Protein AF-A0A183BG83-F1 (afdb_monomer_lite)

Secondary structure (DSSP, 8-state):
------PPPPHHHHHHHHHHHHHHHHHHHHHHHHHHHHHHHHHHHHHHHHHHHT-HHHHHHHHHHHHHHHHHHHHHHHHHHHHHHHHHHHHHHTT-S-HHHHHHHHHHHHHHHHHHH--HHHHHHHHHHHHHHT----GGGGGTSTTTTT-TTTHHHHHHHHHHHHHHHHHTSPPP-----------

Radius of gyration: 26.02 Å; chains: 1; bounding box: 49×43×98 Å

pLDDT: mean 74.73, std 15.95, range [39.12, 95.94]

Organism: NCBI:txid27848

Sequence (187 aa):
MFSIFGSKKTVEEQLRANKRAINRAVRELETEKRRLEQDKNKITLEIKKLAKQGEMDAVRILAKQIVRNNNYIRRFTLMKTNLEAVGLKLQTLKSTNAMGETMKDITRVMRRMNASMKLPQLQKIMMEFEKQSGILESKEEMMSDAIDDALGDDDIDESEQVVNKVTRQLYHSPPPPSGFGGRQLCC

Foldseek 3Di:
DDPPDPPDQDPVRLLVVLLVLLVVVLVVLVVVLVVLVVVLVVLLVVLLVCVVVVVVVSNLVSLLSNLVSVLSNVLSVVLSVLSVVLSVLSVCVVVDPPLLVNLVVNLVSLVLNCVVPVDPSSVVSSVSSCVVNVPPPDPPPPPPVVVVVPPPPVSPVSSVVSSVVSSVVNVPPPPDPPPPPDDDDDD

InterPro domains:
  IPR005024 Snf7 family [PF03357] (18-170)
  IPR005024 Snf7 family [PTHR10476] (4-168)

Structure (mmCIF, N/CA/C/O backbone):
data_AF-A0A183BG83-F1
#
_entry.id   AF-A0A183BG83-F1
#
loop_
_atom_site.group_PDB
_atom_site.id
_atom_site.type_symbol
_atom_site.label_atom_id
_atom_site.label_alt_id
_atom_site.label_comp_id
_atom_site.label_asym_id
_atom_site.label_entity_id
_atom_site.label_seq_id
_atom_site.pdbx_PDB_ins_code
_atom_site.Cartn_x
_atom_site.Cartn_y
_atom_site.Cartn_z
_atom_site.occupancy
_atom_site.B_iso_or_equiv
_atom_site.auth_seq_id
_atom_site.auth_comp_id
_atom_site.auth_asym_id
_atom_site.auth_atom_id
_atom_site.pdbx_PDB_model_num
ATOM 1 N N . MET A 1 1 ? 25.710 31.590 -27.037 1.00 39.12 1 MET A N 1
ATOM 2 C CA . MET A 1 1 ? 24.519 30.972 -27.656 1.00 39.12 1 MET A CA 1
ATOM 3 C C . MET A 1 1 ? 24.180 29.735 -26.839 1.00 39.12 1 MET A C 1
ATOM 5 O O . MET A 1 1 ? 25.017 28.851 -26.734 1.00 39.12 1 MET A O 1
ATOM 9 N N . PHE A 1 2 ? 23.044 29.744 -26.140 1.00 42.28 2 PHE A N 1
ATOM 10 C CA . PHE A 1 2 ? 22.601 28.649 -25.274 1.00 42.28 2 PHE A CA 1
ATOM 11 C C . PHE A 1 2 ? 22.293 27.403 -26.117 1.00 42.28 2 PHE A C 1
ATOM 13 O O . PHE A 1 2 ? 21.369 27.432 -26.927 1.00 42.28 2 PHE A O 1
ATOM 20 N N . SER A 1 3 ? 23.030 26.310 -25.913 1.00 43.28 3 SER A N 1
ATOM 21 C CA . SER A 1 3 ? 22.662 24.998 -26.458 1.00 43.28 3 SER A CA 1
ATOM 22 C C . SER A 1 3 ? 21.476 24.427 -25.682 1.00 43.28 3 SER A C 1
ATOM 24 O O . SER A 1 3 ? 21.629 23.713 -24.694 1.00 43.28 3 SER A O 1
ATOM 26 N N . ILE A 1 4 ? 20.277 24.759 -26.155 1.00 51.97 4 ILE A N 1
ATOM 27 C CA . ILE A 1 4 ? 19.019 24.077 -25.850 1.00 51.97 4 ILE A CA 1
ATOM 28 C C . ILE A 1 4 ? 19.000 22.790 -26.682 1.00 51.97 4 ILE A C 1
ATOM 30 O O . ILE A 1 4 ? 18.441 22.737 -27.772 1.00 51.97 4 ILE A O 1
ATOM 34 N N . PHE A 1 5 ? 19.651 21.742 -26.188 1.00 52.69 5 PHE A N 1
ATOM 35 C CA . PHE A 1 5 ? 19.421 20.384 -26.674 1.00 52.69 5 PHE A CA 1
ATOM 36 C C . PHE A 1 5 ? 19.152 19.515 -25.452 1.00 52.69 5 PHE A C 1
ATOM 38 O O . PHE A 1 5 ? 20.053 18.932 -24.856 1.00 52.69 5 PHE A O 1
ATOM 45 N N . GLY A 1 6 ? 17.888 19.509 -25.021 1.00 54.81 6 GLY A N 1
ATOM 46 C CA . GLY A 1 6 ? 17.395 18.548 -24.0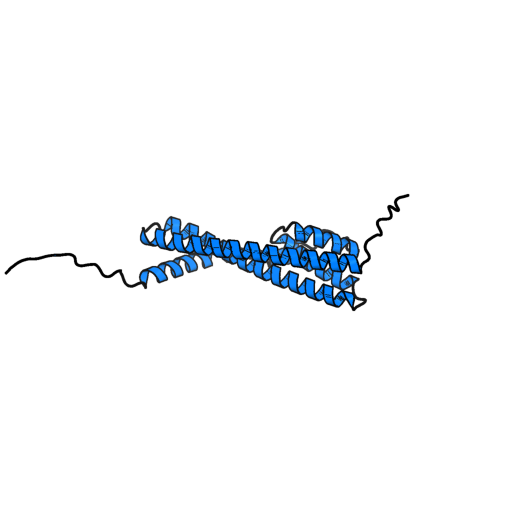45 1.00 54.81 6 GLY A CA 1
ATOM 47 C C . GLY A 1 6 ? 17.482 17.161 -24.665 1.00 54.81 6 GLY A C 1
ATOM 48 O O . GLY A 1 6 ? 16.590 16.749 -25.405 1.00 54.81 6 GLY A O 1
ATOM 49 N N . SER A 1 7 ? 18.589 16.468 -24.418 1.00 57.84 7 SER A N 1
ATOM 50 C CA . SER A 1 7 ? 18.782 15.085 -24.827 1.00 57.84 7 SER A CA 1
ATOM 51 C C . SER A 1 7 ? 17.628 14.239 -24.284 1.00 57.84 7 SER A C 1
ATOM 53 O O . SER A 1 7 ? 17.261 14.322 -23.109 1.00 57.84 7 SER A O 1
ATOM 55 N N . LYS A 1 8 ? 17.015 13.428 -25.158 1.00 63.41 8 LYS A N 1
ATOM 56 C CA . LYS A 1 8 ? 16.083 12.380 -24.727 1.00 63.41 8 LYS A CA 1
ATOM 57 C C . LYS A 1 8 ? 16.821 11.542 -23.682 1.00 63.41 8 LYS A C 1
ATOM 59 O O . LYS A 1 8 ? 17.917 11.066 -23.970 1.00 63.41 8 LYS A O 1
ATOM 64 N N . LYS A 1 9 ? 16.243 11.412 -22.482 1.00 66.94 9 LYS A N 1
ATOM 65 C CA . LYS A 1 9 ? 16.828 10.610 -21.399 1.00 66.94 9 LYS A CA 1
ATOM 66 C C . LYS A 1 9 ? 17.216 9.245 -21.945 1.00 66.94 9 LYS A C 1
ATOM 68 O O . LYS A 1 9 ? 16.418 8.621 -22.648 1.00 66.94 9 LYS A O 1
ATOM 73 N N . THR A 1 10 ? 18.419 8.793 -21.616 1.00 80.12 10 THR A N 1
ATOM 74 C CA . THR A 1 10 ? 18.824 7.431 -21.962 1.00 80.12 10 THR A CA 1
ATOM 75 C C . THR A 1 10 ? 17.938 6.441 -21.212 1.00 80.12 10 THR A C 1
ATOM 77 O O . THR A 1 10 ? 17.397 6.753 -20.146 1.00 80.12 10 THR A O 1
ATOM 80 N N . VAL A 1 11 ? 17.806 5.226 -21.740 1.00 74.44 11 VAL A N 1
ATOM 81 C CA . VAL A 1 11 ? 17.024 4.170 -21.088 1.00 74.44 11 VAL A CA 1
ATOM 82 C C . VAL A 1 11 ? 17.490 3.976 -19.638 1.00 74.44 11 VAL A C 1
ATOM 84 O O . VAL A 1 11 ? 16.673 3.918 -18.723 1.00 74.44 11 VAL A O 1
ATOM 87 N N . GLU A 1 12 ? 18.803 3.998 -19.385 1.00 78.62 12 GLU A N 1
ATOM 88 C CA . GLU A 1 12 ? 19.354 3.879 -18.032 1.00 78.62 12 GLU A CA 1
ATOM 89 C C . GLU A 1 12 ? 18.945 5.044 -17.109 1.00 78.62 12 GLU A C 1
ATOM 91 O O . GLU A 1 12 ? 18.609 4.833 -15.938 1.00 78.62 12 GLU A O 1
ATOM 96 N N . GLU A 1 13 ? 18.931 6.281 -17.608 1.00 83.62 13 GLU A N 1
ATOM 97 C CA . GLU A 1 13 ? 18.453 7.433 -16.838 1.00 83.62 13 GLU A CA 1
ATOM 98 C C . GLU A 1 13 ? 16.967 7.325 -16.500 1.00 83.62 13 GLU A C 1
ATOM 100 O O . GLU A 1 13 ? 16.559 7.689 -15.388 1.00 83.62 13 GLU A O 1
ATOM 105 N N . GLN A 1 14 ? 16.161 6.799 -17.424 1.00 81.00 14 GLN A N 1
ATOM 106 C CA . GLN A 1 14 ? 14.744 6.567 -17.183 1.00 81.00 14 GLN A CA 1
ATOM 107 C C . GLN A 1 14 ? 14.517 5.444 -16.162 1.00 81.00 14 GLN A C 1
ATOM 109 O O . GLN A 1 14 ? 13.730 5.634 -15.235 1.00 81.00 14 GLN A O 1
ATOM 114 N N . LEU A 1 15 ? 15.266 4.335 -16.229 1.00 81.50 15 LEU A N 1
ATOM 115 C CA . LEU A 1 15 ? 15.231 3.276 -15.208 1.00 81.50 15 LEU A CA 1
ATOM 116 C C . LEU A 1 15 ? 15.536 3.823 -13.812 1.00 81.50 15 LEU A C 1
ATOM 118 O O . LEU A 1 15 ? 14.827 3.535 -12.845 1.00 81.50 15 LEU A O 1
ATOM 122 N N . ARG A 1 16 ? 16.583 4.651 -13.697 1.00 85.38 16 ARG A N 1
ATOM 123 C CA . ARG A 1 16 ? 16.949 5.300 -12.430 1.00 85.38 16 ARG A CA 1
ATOM 124 C C . ARG A 1 16 ? 15.847 6.242 -11.948 1.00 85.38 16 ARG A C 1
ATOM 126 O O . ARG A 1 16 ? 15.587 6.309 -10.746 1.00 85.38 16 ARG A O 1
ATOM 133 N N . ALA A 1 17 ? 15.201 6.975 -12.855 1.00 86.44 17 ALA A N 1
ATOM 134 C CA . ALA A 1 17 ? 14.073 7.837 -12.518 1.00 86.44 17 ALA A CA 1
ATOM 135 C C . ALA A 1 17 ? 12.861 7.032 -12.021 1.00 86.44 17 ALA A C 1
ATOM 137 O O . ALA A 1 17 ? 12.307 7.379 -10.977 1.00 86.44 17 ALA A O 1
ATOM 138 N N . ASN A 1 18 ? 12.522 5.929 -12.690 1.00 85.88 18 ASN A N 1
ATOM 139 C CA . ASN A 1 18 ? 11.421 5.047 -12.309 1.00 85.88 18 ASN A CA 1
ATOM 140 C C . ASN A 1 18 ? 11.685 4.373 -10.959 1.00 85.88 18 ASN A C 1
ATOM 142 O O . ASN A 1 18 ? 10.820 4.405 -10.088 1.00 85.88 18 ASN A O 1
ATOM 146 N N . LYS A 1 19 ? 12.908 3.883 -10.711 1.00 88.25 19 LYS A N 1
ATOM 147 C CA . LYS A 1 19 ? 13.305 3.347 -9.396 1.00 88.25 19 LYS A CA 1
ATOM 148 C C . LYS A 1 19 ? 13.140 4.384 -8.281 1.00 88.25 19 LYS A C 1
ATOM 150 O O . LYS A 1 19 ? 12.616 4.073 -7.215 1.00 88.25 19 LYS A O 1
ATOM 155 N N . ARG A 1 20 ? 13.541 5.640 -8.517 1.00 90.50 20 ARG A N 1
ATOM 156 C CA . ARG A 1 20 ? 13.326 6.727 -7.543 1.00 90.50 20 ARG A CA 1
ATOM 157 C C . ARG A 1 20 ? 11.843 7.002 -7.305 1.00 90.50 20 ARG A C 1
ATOM 159 O O . ARG A 1 20 ? 11.463 7.252 -6.166 1.00 90.50 20 ARG A O 1
ATOM 166 N N . ALA A 1 21 ? 11.024 6.978 -8.351 1.00 88.62 21 ALA A N 1
ATOM 167 C CA . ALA A 1 21 ? 9.588 7.191 -8.235 1.00 88.62 21 ALA A CA 1
ATOM 168 C C . ALA A 1 21 ? 8.901 6.052 -7.459 1.00 88.62 21 ALA A C 1
ATOM 170 O O . ALA A 1 21 ? 8.102 6.334 -6.572 1.00 88.62 21 ALA A O 1
ATOM 171 N N . ILE A 1 22 ? 9.289 4.797 -7.703 1.00 89.19 22 ILE A N 1
ATOM 172 C CA . ILE A 1 22 ? 8.831 3.627 -6.936 1.00 89.19 22 ILE A CA 1
ATOM 173 C C . ILE A 1 22 ? 9.201 3.770 -5.459 1.00 89.19 22 ILE A C 1
ATOM 175 O O . ILE A 1 22 ? 8.339 3.632 -4.600 1.00 89.19 22 ILE A O 1
ATOM 179 N N . ASN A 1 23 ? 10.450 4.130 -5.151 1.00 91.75 23 ASN A N 1
ATOM 180 C CA . ASN A 1 23 ? 10.882 4.322 -3.764 1.00 91.75 23 ASN A CA 1
ATOM 181 C C . ASN A 1 23 ? 10.106 5.439 -3.048 1.00 91.75 23 ASN A C 1
ATOM 183 O O . ASN A 1 23 ? 9.901 5.363 -1.840 1.00 91.75 23 ASN A O 1
ATOM 187 N N . ARG A 1 24 ? 9.689 6.490 -3.768 1.00 91.06 24 ARG A N 1
ATOM 188 C CA . ARG A 1 24 ? 8.805 7.526 -3.210 1.00 91.06 24 ARG A CA 1
ATOM 189 C C . ARG A 1 24 ? 7.417 6.963 -2.936 1.00 91.06 24 ARG A C 1
ATOM 191 O O . ARG A 1 24 ? 6.957 7.092 -1.811 1.00 91.06 24 ARG A O 1
ATOM 198 N N . ALA A 1 25 ? 6.819 6.272 -3.908 1.00 88.88 25 ALA A N 1
ATOM 199 C CA . ALA A 1 25 ? 5.518 5.634 -3.736 1.00 88.88 25 ALA A CA 1
ATOM 200 C C . ALA A 1 25 ? 5.516 4.675 -2.532 1.00 88.88 25 ALA A C 1
ATOM 202 O O . ALA A 1 25 ? 4.626 4.761 -1.699 1.00 88.88 25 ALA A O 1
ATOM 203 N N . VAL A 1 26 ? 6.555 3.846 -2.361 1.00 91.75 26 VAL A N 1
ATOM 204 C CA . VAL A 1 26 ? 6.706 2.964 -1.186 1.00 91.75 26 VAL A CA 1
ATOM 205 C C . VAL A 1 26 ? 6.664 3.745 0.132 1.00 91.75 26 VAL A C 1
ATOM 207 O O . VAL A 1 26 ? 5.930 3.367 1.041 1.00 91.75 26 VAL A O 1
ATOM 210 N N . ARG A 1 27 ? 7.396 4.860 0.238 1.00 92.44 27 ARG A N 1
ATOM 211 C CA . ARG A 1 27 ? 7.401 5.696 1.456 1.00 92.44 27 ARG A CA 1
ATOM 212 C C . ARG A 1 27 ? 6.047 6.345 1.727 1.00 92.44 27 ARG A C 1
ATOM 214 O O . ARG A 1 27 ? 5.657 6.512 2.882 1.00 92.44 27 ARG A O 1
ATOM 221 N N . GLU A 1 28 ? 5.337 6.727 0.675 1.00 90.25 28 GLU A N 1
ATOM 222 C CA . GLU A 1 28 ? 3.993 7.287 0.794 1.00 90.25 28 GLU A CA 1
ATOM 223 C C . GLU A 1 28 ? 2.985 6.232 1.267 1.00 90.25 28 GLU A C 1
ATOM 225 O O . GLU A 1 28 ? 2.223 6.506 2.193 1.00 90.25 28 GLU A O 1
ATOM 230 N N . LEU A 1 29 ? 3.057 4.999 0.742 1.00 90.31 29 LEU A N 1
ATOM 231 C CA . LEU A 1 29 ? 2.264 3.867 1.243 1.00 90.31 29 LEU A CA 1
ATOM 232 C C . LEU A 1 29 ? 2.534 3.604 2.730 1.00 90.31 29 LEU A C 1
ATOM 234 O O . LEU A 1 29 ? 1.600 3.376 3.494 1.00 90.31 29 LEU A O 1
ATOM 238 N N . GLU A 1 30 ? 3.799 3.641 3.158 1.00 93.31 30 GLU A N 1
ATOM 239 C CA . GLU A 1 30 ? 4.159 3.455 4.570 1.00 93.31 30 GLU A CA 1
ATOM 240 C C . GLU A 1 30 ? 3.623 4.574 5.464 1.00 93.31 30 GLU A C 1
ATOM 242 O O . GLU A 1 30 ? 3.155 4.316 6.575 1.00 93.31 30 GLU A O 1
ATOM 247 N N . THR A 1 31 ? 3.666 5.813 4.975 1.00 94.12 31 THR A N 1
ATOM 248 C CA . THR A 1 31 ? 3.131 6.969 5.698 1.00 94.12 31 THR A CA 1
ATOM 249 C C . THR A 1 31 ? 1.620 6.836 5.887 1.00 94.12 31 THR A C 1
ATOM 251 O O . THR A 1 31 ? 1.128 6.990 7.007 1.00 94.12 31 THR A O 1
ATOM 254 N N . GLU A 1 32 ? 0.889 6.479 4.829 1.00 91.25 32 GLU A N 1
ATOM 255 C CA . GLU A 1 32 ? -0.566 6.319 4.889 1.00 91.25 32 GLU A CA 1
ATOM 256 C C . GLU A 1 32 ? -0.976 5.100 5.727 1.00 91.25 32 GLU A C 1
ATOM 258 O O . GLU A 1 32 ? -1.878 5.188 6.561 1.00 91.25 32 GLU A O 1
ATOM 263 N N . LYS A 1 33 ? -0.242 3.985 5.617 1.00 93.50 33 LYS A N 1
ATOM 264 C CA . LYS A 1 33 ? -0.409 2.829 6.507 1.00 93.50 33 LYS A CA 1
ATOM 265 C C . LYS A 1 33 ? -0.274 3.238 7.976 1.00 93.50 33 LYS A C 1
ATOM 267 O O . LYS A 1 33 ? -1.119 2.877 8.792 1.00 93.50 33 LYS A O 1
ATOM 272 N N . ARG A 1 34 ? 0.767 4.003 8.324 1.00 95.94 34 ARG A N 1
ATOM 273 C CA . ARG A 1 34 ? 0.993 4.454 9.706 1.00 95.94 34 ARG A CA 1
ATOM 274 C C . ARG A 1 34 ? -0.150 5.340 10.204 1.00 95.94 34 ARG A C 1
ATOM 276 O O . ARG A 1 34 ? -0.540 5.232 11.366 1.00 95.94 34 ARG A O 1
ATOM 283 N N . ARG A 1 35 ? -0.703 6.194 9.340 1.00 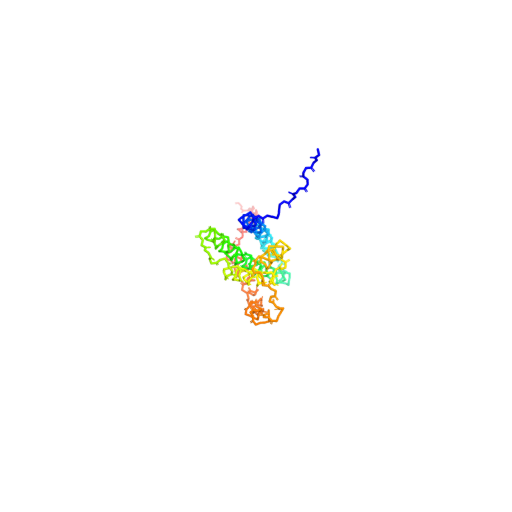94.88 35 ARG A N 1
ATOM 284 C CA . ARG A 1 35 ? -1.883 7.008 9.660 1.00 94.88 35 ARG A CA 1
ATOM 285 C C . ARG A 1 35 ? -3.097 6.129 9.974 1.00 94.88 35 ARG A C 1
ATOM 287 O O . ARG A 1 35 ? -3.720 6.314 11.017 1.00 94.88 35 ARG A O 1
ATOM 294 N N . LEU A 1 36 ? -3.375 5.123 9.144 1.00 93.12 36 LEU A N 1
ATOM 295 C CA . LEU A 1 36 ? -4.466 4.169 9.379 1.00 93.12 36 LEU A CA 1
ATOM 296 C C . LEU A 1 36 ? -4.284 3.365 10.671 1.00 93.12 36 LEU A C 1
ATOM 298 O O . LEU A 1 36 ? -5.255 3.121 11.388 1.00 93.12 36 LEU A O 1
ATOM 302 N N . GLU A 1 37 ? -3.051 2.975 11.004 1.00 93.25 37 GLU A N 1
ATOM 303 C CA . GLU A 1 37 ? -2.735 2.306 12.272 1.00 93.25 37 GLU A CA 1
ATOM 304 C C . GLU A 1 37 ? -3.012 3.210 13.480 1.00 93.25 37 GLU A C 1
ATOM 306 O O . GLU A 1 37 ? -3.595 2.762 14.470 1.00 93.25 37 GLU A O 1
ATOM 311 N N . GLN A 1 38 ? -2.644 4.492 13.400 1.00 95.56 38 GLN A N 1
ATOM 312 C CA . GLN A 1 38 ? -2.949 5.471 14.444 1.00 95.56 38 GLN A CA 1
ATOM 313 C C . GLN A 1 38 ? -4.455 5.682 14.601 1.00 95.56 38 GLN A C 1
ATOM 315 O O . GLN A 1 38 ? -4.954 5.682 15.727 1.00 95.56 38 GLN A O 1
ATOM 320 N N . ASP A 1 39 ? -5.185 5.826 13.497 1.00 92.75 39 ASP A N 1
ATOM 321 C CA . ASP A 1 39 ? -6.633 6.017 13.533 1.00 92.75 39 ASP A CA 1
ATOM 322 C C . ASP A 1 39 ? -7.345 4.771 14.069 1.00 92.75 39 ASP A C 1
ATOM 324 O O . ASP A 1 39 ? -8.215 4.886 14.931 1.00 92.75 39 ASP A O 1
ATOM 328 N N . LYS A 1 40 ? -6.895 3.567 13.693 1.00 91.31 40 LYS A N 1
ATOM 329 C CA . LYS A 1 40 ? -7.369 2.309 14.293 1.00 91.31 40 LYS A CA 1
ATOM 330 C C . LYS A 1 40 ? -7.183 2.288 15.814 1.00 91.31 40 LYS A C 1
ATOM 332 O O . LYS A 1 40 ? -8.085 1.866 16.541 1.00 91.31 40 LYS A O 1
ATOM 337 N N . ASN A 1 41 ? -6.034 2.747 16.312 1.00 91.25 41 ASN A N 1
ATOM 338 C CA . ASN A 1 41 ? -5.765 2.798 17.751 1.00 91.25 41 ASN A CA 1
ATOM 339 C C . ASN A 1 41 ? -6.688 3.795 18.469 1.00 91.25 41 ASN A C 1
ATOM 341 O O . ASN A 1 41 ? -7.216 3.464 19.530 1.00 91.25 41 ASN A O 1
ATOM 345 N N . LYS A 1 42 ? -6.941 4.973 17.882 1.00 94.50 42 LYS A N 1
ATOM 346 C CA . LYS A 1 42 ? -7.900 5.955 18.425 1.00 94.50 42 LYS A CA 1
ATOM 347 C C . LYS A 1 42 ? -9.314 5.376 18.494 1.00 94.50 42 LYS A C 1
ATOM 349 O O . LYS A 1 42 ? -9.922 5.407 19.560 1.00 94.50 42 LYS A O 1
ATOM 354 N N . ILE A 1 43 ? -9.782 4.760 17.406 1.00 92.25 43 ILE A N 1
ATOM 355 C CA . ILE A 1 43 ? -11.104 4.117 17.340 1.00 92.25 43 ILE A CA 1
ATOM 356 C C . ILE A 1 43 ? -11.214 3.004 18.389 1.00 92.25 43 ILE A C 1
ATOM 358 O O . ILE A 1 43 ? -12.231 2.871 19.059 1.00 92.25 43 ILE A O 1
ATOM 362 N N . THR A 1 44 ? -10.148 2.230 18.605 1.00 90.06 44 THR A N 1
ATOM 363 C CA . THR A 1 44 ? -10.132 1.176 19.633 1.00 90.06 44 THR A CA 1
ATOM 364 C C . THR A 1 44 ? -10.333 1.747 21.043 1.00 90.06 44 THR A C 1
ATOM 366 O O . THR A 1 44 ? -11.037 1.146 21.856 1.00 90.06 44 THR A O 1
ATOM 369 N N . LEU A 1 45 ? -9.727 2.898 21.355 1.00 92.25 45 LEU A N 1
ATOM 370 C CA . LEU A 1 45 ? -9.926 3.580 22.640 1.00 92.25 45 LEU A CA 1
ATOM 371 C C . LEU A 1 45 ? -11.361 4.099 22.781 1.00 92.25 45 LEU A C 1
ATOM 373 O O . LEU A 1 45 ? -11.961 3.969 23.848 1.00 92.25 45 LEU A O 1
ATOM 377 N N . GLU A 1 46 ? -11.919 4.637 21.700 1.00 91.94 46 GLU A N 1
ATOM 378 C CA . GLU A 1 46 ? -13.288 5.142 21.657 1.00 91.94 46 GLU A CA 1
ATOM 379 C C . GLU A 1 46 ? -14.323 4.024 21.841 1.00 91.94 46 GLU A C 1
ATOM 381 O O . GLU A 1 46 ? -15.191 4.137 22.705 1.00 91.94 46 GLU A O 1
ATOM 386 N N . ILE A 1 47 ? -14.159 2.884 21.156 1.00 90.25 47 ILE A N 1
ATOM 387 C CA . ILE A 1 47 ? -14.998 1.691 21.351 1.00 90.25 47 ILE A CA 1
ATOM 388 C C . ILE A 1 47 ? -14.979 1.250 22.816 1.00 90.25 47 ILE A C 1
ATOM 390 O O . ILE A 1 47 ? -16.027 0.947 23.381 1.00 90.25 47 ILE A O 1
ATOM 394 N N . LYS A 1 48 ? -13.806 1.234 23.463 1.00 89.62 48 LYS A N 1
ATOM 395 C CA . LYS A 1 48 ? -13.699 0.860 24.883 1.00 89.62 48 LYS A CA 1
ATOM 396 C C . LYS A 1 48 ? -14.468 1.810 25.801 1.00 89.62 48 LYS A C 1
ATOM 398 O O . LYS A 1 48 ? -14.972 1.366 26.830 1.00 89.62 48 LYS A O 1
ATOM 403 N N . LYS A 1 49 ? -14.535 3.100 25.465 1.00 91.75 49 LYS A N 1
ATOM 404 C CA . LYS A 1 49 ? -15.303 4.096 26.222 1.00 91.75 49 LYS A CA 1
ATOM 405 C C . LYS A 1 49 ? -16.808 3.888 26.026 1.00 91.75 49 LYS A C 1
ATOM 407 O O . LYS A 1 49 ? -17.521 3.774 27.018 1.00 91.75 49 LYS A O 1
ATOM 412 N N . LEU A 1 50 ? -17.255 3.766 24.778 1.00 89.44 50 LEU A N 1
ATOM 413 C CA . LEU A 1 50 ? -18.670 3.606 24.419 1.00 89.44 50 LEU A CA 1
ATOM 414 C C . LEU A 1 50 ? -19.254 2.282 24.923 1.00 89.44 50 LEU A C 1
ATOM 416 O O . LEU A 1 50 ? -20.361 2.247 25.452 1.00 89.44 50 LEU A O 1
ATOM 420 N N . ALA A 1 51 ? -18.476 1.200 24.865 1.00 88.62 51 ALA A N 1
ATOM 421 C CA . ALA A 1 51 ? -18.887 -0.096 25.397 1.00 88.62 51 ALA A CA 1
ATOM 422 C C . ALA A 1 51 ? -19.129 -0.056 26.918 1.00 88.62 51 ALA A C 1
ATOM 424 O O . ALA A 1 51 ? -20.064 -0.684 27.404 1.00 88.62 51 ALA A O 1
ATOM 425 N N . LYS A 1 52 ? -18.345 0.727 27.677 1.00 88.69 52 LYS A N 1
ATOM 426 C CA . LYS A 1 52 ? -18.588 0.944 29.118 1.00 88.69 52 LYS A CA 1
ATOM 427 C C . LYS A 1 52 ? -19.846 1.767 29.393 1.00 88.69 52 LYS A C 1
ATOM 429 O O . LYS A 1 52 ? -20.427 1.635 30.463 1.00 88.69 52 LYS A O 1
ATOM 434 N N . GLN A 1 53 ? -20.236 2.623 28.452 1.00 90.31 53 GLN A N 1
ATOM 435 C CA . GLN A 1 53 ? -21.453 3.433 28.523 1.00 90.31 53 GLN A CA 1
ATOM 436 C C . GLN A 1 53 ? -22.698 2.653 28.068 1.00 90.31 53 GLN A C 1
ATOM 438 O O . GLN A 1 53 ? -23.808 3.149 28.218 1.00 90.31 53 GLN A O 1
ATOM 443 N N . GLY A 1 54 ? -22.530 1.433 27.541 1.00 87.81 54 GLY A N 1
ATOM 444 C CA . GLY A 1 54 ? -23.626 0.612 27.024 1.00 87.81 54 GLY A CA 1
ATOM 445 C C . GLY A 1 54 ? -24.102 1.011 25.623 1.00 87.81 54 GLY A C 1
ATOM 446 O O . GLY A 1 54 ? -25.096 0.470 25.144 1.00 87.81 54 GLY A O 1
ATOM 447 N N . GLU A 1 55 ? -23.394 1.913 24.935 1.00 90.88 55 GLU A N 1
ATOM 448 C CA . GLU A 1 55 ? -23.748 2.394 23.592 1.00 90.88 55 GLU A CA 1
ATOM 449 C C . GLU A 1 55 ? -23.323 1.392 22.502 1.00 90.88 55 GLU A C 1
ATOM 451 O O . GLU A 1 55 ? -22.408 1.623 21.705 1.00 90.88 55 GLU A O 1
ATOM 456 N N . MET A 1 56 ? -23.985 0.233 22.469 1.00 86.19 56 MET A N 1
ATOM 457 C CA . MET A 1 56 ? -23.606 -0.882 21.592 1.00 86.19 56 MET A CA 1
ATOM 458 C C . MET A 1 56 ? -23.780 -0.585 20.096 1.00 86.19 56 MET A C 1
ATOM 460 O O . MET A 1 56 ? -23.033 -1.127 19.280 1.00 86.19 56 MET A O 1
ATOM 464 N N . ASP A 1 57 ? -24.708 0.293 19.712 1.00 88.88 57 ASP A N 1
ATOM 465 C CA . ASP A 1 57 ? -24.893 0.681 18.308 1.00 88.88 57 ASP A CA 1
ATOM 466 C C . ASP A 1 57 ? -23.688 1.472 17.778 1.00 88.88 57 ASP A C 1
ATOM 468 O O . ASP A 1 57 ? -23.163 1.164 16.703 1.00 88.88 57 ASP A O 1
ATOM 472 N N . ALA A 1 58 ? -23.172 2.417 18.572 1.00 90.31 58 ALA A N 1
ATOM 473 C CA . ALA A 1 58 ? -21.963 3.168 18.246 1.00 90.31 58 ALA A CA 1
ATOM 474 C C . ALA A 1 58 ? -20.725 2.251 18.187 1.00 90.31 58 ALA A C 1
ATOM 476 O O . ALA A 1 58 ? -19.912 2.349 17.264 1.00 90.31 58 ALA A O 1
ATOM 477 N N . VAL A 1 59 ? -20.625 1.287 19.112 1.00 89.06 59 VAL A N 1
ATOM 478 C CA . VAL A 1 59 ? -19.575 0.253 19.112 1.00 89.06 59 VAL A CA 1
ATOM 479 C C . VAL A 1 59 ? -19.569 -0.553 17.810 1.00 89.06 59 VAL A C 1
ATOM 481 O O . VAL A 1 59 ? -18.500 -0.744 17.227 1.00 89.06 59 VAL A O 1
ATOM 484 N N . ARG A 1 60 ? -20.733 -0.995 17.311 1.00 86.12 60 ARG A N 1
ATOM 485 C CA . ARG A 1 60 ? -20.817 -1.750 16.045 1.00 86.12 60 ARG A CA 1
ATOM 486 C C . ARG A 1 60 ? -20.369 -0.914 14.845 1.00 86.12 60 ARG A C 1
ATOM 488 O O . ARG A 1 60 ? -19.661 -1.425 13.978 1.00 86.12 60 ARG A O 1
ATOM 495 N N . ILE A 1 61 ? -20.746 0.366 14.786 1.00 89.88 61 ILE A N 1
ATOM 496 C CA . ILE A 1 61 ? -20.352 1.266 13.688 1.00 89.88 61 ILE A CA 1
ATOM 497 C C . ILE A 1 61 ? -18.829 1.452 13.662 1.00 89.88 61 ILE A C 1
ATOM 499 O O . ILE A 1 61 ? -18.200 1.292 12.612 1.00 89.88 61 ILE A O 1
ATOM 503 N N . LEU A 1 62 ? -18.225 1.732 14.817 1.00 88.19 62 LEU A N 1
ATOM 504 C CA . LEU A 1 62 ? -16.779 1.917 14.938 1.00 88.19 62 LEU A CA 1
ATOM 505 C C . LEU A 1 62 ? -15.996 0.617 14.704 1.00 88.19 62 LEU A C 1
ATOM 507 O O . LEU A 1 62 ? -14.918 0.642 14.111 1.00 88.19 62 LEU A O 1
ATOM 511 N N . ALA A 1 63 ? -16.539 -0.538 15.093 1.00 87.88 63 ALA A N 1
ATOM 512 C CA . ALA A 1 63 ? -15.928 -1.831 14.791 1.00 87.88 63 ALA A CA 1
ATOM 513 C C . ALA A 1 63 ? -15.849 -2.096 13.280 1.00 87.88 63 ALA A C 1
ATOM 515 O O . ALA A 1 63 ? -14.798 -2.513 12.791 1.00 87.88 63 ALA A O 1
ATOM 516 N N . LYS A 1 64 ? -16.895 -1.754 12.512 1.00 87.44 64 LYS A N 1
ATOM 517 C CA . LYS A 1 64 ? -16.837 -1.796 11.038 1.00 87.44 64 LYS A CA 1
ATOM 518 C C . LYS A 1 64 ? -15.736 -0.887 10.487 1.00 87.44 64 LYS A C 1
ATOM 520 O O . LYS A 1 64 ? -15.082 -1.227 9.506 1.00 87.44 64 LYS A O 1
ATOM 525 N N . GLN A 1 65 ? -15.488 0.262 11.115 1.00 86.94 65 GLN A N 1
ATOM 526 C CA . GLN A 1 65 ? -14.390 1.147 10.720 1.00 86.94 65 GLN A CA 1
ATOM 527 C C . GLN A 1 65 ? -13.008 0.527 10.988 1.00 86.94 65 GLN A C 1
ATOM 529 O O . GLN A 1 65 ? -12.105 0.692 10.169 1.00 86.94 65 GLN A O 1
ATOM 534 N N . ILE A 1 66 ? -12.841 -0.236 12.077 1.00 88.75 66 ILE A N 1
ATOM 535 C CA . ILE A 1 66 ? -11.607 -0.998 12.337 1.00 88.75 66 ILE A CA 1
ATOM 536 C C . ILE A 1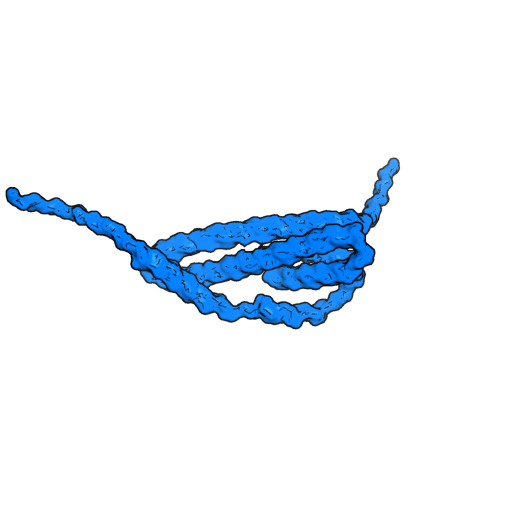 66 ? -11.354 -2.037 11.243 1.00 88.75 66 ILE A C 1
ATOM 538 O O . ILE A 1 66 ? -10.224 -2.125 10.763 1.00 88.75 66 ILE A O 1
ATOM 542 N N . VAL A 1 67 ? -12.379 -2.794 10.839 1.00 87.31 67 VAL A N 1
ATOM 543 C CA . VAL A 1 67 ? -12.268 -3.797 9.763 1.00 87.31 67 VAL A CA 1
ATOM 544 C C . VAL A 1 67 ? -11.819 -3.139 8.463 1.00 87.31 67 VAL A C 1
ATOM 546 O O . VAL A 1 67 ? -10.790 -3.516 7.904 1.00 87.31 67 VAL A O 1
ATOM 549 N N . ARG A 1 68 ? -12.480 -2.046 8.060 1.00 85.25 68 ARG A N 1
ATOM 550 C CA . ARG A 1 68 ? -12.067 -1.267 6.882 1.00 85.25 68 ARG A CA 1
ATOM 551 C C . ARG A 1 68 ? -10.608 -0.824 6.974 1.00 85.25 68 ARG A C 1
ATOM 553 O O . ARG A 1 68 ? -9.854 -1.007 6.022 1.00 85.25 68 ARG A O 1
ATOM 560 N N . ASN A 1 69 ? -10.179 -0.286 8.118 1.00 87.38 69 ASN A N 1
ATOM 561 C CA . ASN A 1 69 ? -8.789 0.133 8.310 1.00 87.38 69 ASN A CA 1
ATOM 562 C C . ASN A 1 69 ? -7.807 -1.045 8.217 1.00 87.38 69 ASN A C 1
ATOM 564 O O . ASN A 1 69 ? -6.742 -0.887 7.625 1.00 87.38 69 ASN A O 1
ATOM 568 N N . ASN A 1 70 ? -8.143 -2.222 8.755 1.00 87.19 70 ASN A N 1
ATOM 569 C CA . ASN A 1 70 ? -7.317 -3.425 8.605 1.00 87.19 70 ASN A CA 1
ATOM 570 C C . ASN A 1 70 ? -7.205 -3.847 7.134 1.00 87.19 70 ASN A C 1
ATOM 572 O O . ASN A 1 70 ? -6.100 -4.140 6.675 1.00 87.19 70 ASN A O 1
ATOM 576 N N . ASN A 1 71 ? -8.306 -3.791 6.385 1.00 83.88 71 ASN A N 1
ATOM 577 C CA . ASN A 1 71 ? -8.325 -4.116 4.960 1.00 83.88 71 ASN A CA 1
ATOM 578 C C . ASN A 1 71 ? -7.480 -3.142 4.141 1.00 83.88 71 ASN A C 1
ATOM 580 O O . ASN A 1 71 ? -6.666 -3.573 3.321 1.00 83.88 71 ASN A O 1
ATOM 584 N N . TYR A 1 72 ? -7.554 -1.841 4.431 1.00 86.56 72 TYR A N 1
ATOM 585 C CA . TYR A 1 72 ? -6.637 -0.871 3.838 1.00 86.56 72 TYR A CA 1
ATOM 586 C C . TYR A 1 72 ? -5.177 -1.164 4.212 1.00 86.56 72 TYR A C 1
ATOM 588 O O . TYR A 1 72 ? -4.335 -1.232 3.321 1.00 86.56 72 TYR A O 1
ATOM 596 N N . ILE A 1 73 ? -4.855 -1.415 5.488 1.00 89.44 73 ILE A N 1
ATOM 597 C CA . ILE A 1 73 ? -3.486 -1.750 5.932 1.00 89.44 73 ILE A CA 1
ATOM 598 C C . ILE A 1 73 ? -2.946 -2.999 5.214 1.00 89.44 73 ILE A C 1
ATOM 600 O O . ILE A 1 73 ? -1.779 -3.014 4.804 1.00 89.44 73 ILE A O 1
ATOM 604 N N . ARG A 1 74 ? -3.776 -4.033 5.028 1.00 86.44 74 ARG A N 1
ATOM 605 C CA . ARG A 1 74 ? -3.425 -5.252 4.284 1.00 86.44 74 ARG A CA 1
ATOM 606 C C . ARG A 1 74 ? -3.118 -4.929 2.822 1.00 86.44 74 ARG A C 1
ATOM 608 O O . ARG A 1 74 ? -2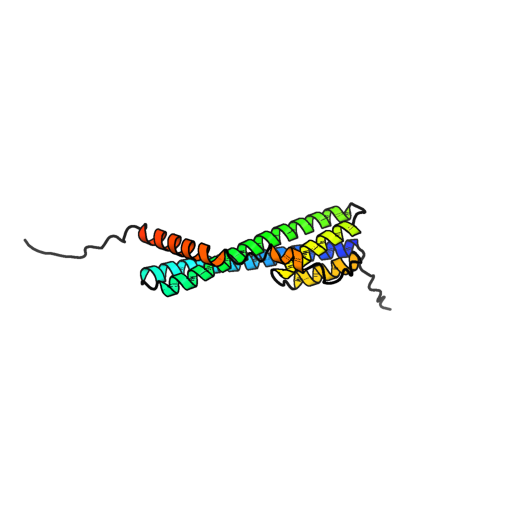.051 -5.306 2.339 1.00 86.44 74 ARG A O 1
ATOM 615 N N . ARG A 1 75 ? -3.988 -4.164 2.152 1.00 83.44 75 ARG A N 1
ATOM 616 C CA . ARG A 1 75 ? -3.790 -3.708 0.762 1.00 83.44 75 ARG A CA 1
ATOM 617 C C . ARG A 1 75 ? -2.512 -2.877 0.612 1.00 83.44 75 ARG A C 1
ATOM 619 O O . ARG A 1 75 ? -1.690 -3.182 -0.247 1.00 83.44 75 ARG A O 1
ATOM 626 N N . PHE A 1 76 ? -2.281 -1.905 1.496 1.00 86.56 76 PHE A N 1
ATOM 627 C CA . PHE A 1 76 ? -1.052 -1.102 1.527 1.00 86.56 76 PHE A CA 1
ATOM 628 C C . PHE A 1 76 ? 0.205 -1.963 1.710 1.00 86.56 76 PHE A C 1
ATOM 630 O O . PHE A 1 76 ? 1.220 -1.722 1.055 1.00 86.56 76 PHE A O 1
ATOM 637 N N . THR A 1 77 ? 0.142 -2.980 2.574 1.00 87.50 77 THR A N 1
ATOM 638 C CA . THR A 1 77 ? 1.264 -3.901 2.812 1.00 87.50 77 THR A CA 1
ATOM 639 C C . THR A 1 77 ? 1.569 -4.738 1.569 1.00 87.50 77 THR A C 1
ATOM 641 O O . THR A 1 77 ? 2.727 -4.813 1.165 1.00 87.50 77 THR A O 1
ATOM 644 N N . LEU A 1 78 ? 0.544 -5.292 0.915 1.00 86.44 78 LEU A N 1
ATOM 645 C CA . LEU A 1 78 ? 0.708 -6.052 -0.328 1.00 86.44 78 LEU A CA 1
ATOM 646 C C . LEU A 1 78 ? 1.291 -5.184 -1.454 1.00 86.44 78 LEU A C 1
ATOM 648 O O . LEU A 1 78 ? 2.237 -5.579 -2.135 1.00 86.44 78 LEU A O 1
ATOM 652 N N . MET A 1 79 ? 0.764 -3.970 -1.622 1.00 86.56 79 MET A N 1
ATOM 653 C CA . MET A 1 79 ? 1.249 -3.026 -2.630 1.00 86.56 79 MET A CA 1
ATOM 654 C C . MET A 1 79 ? 2.702 -2.621 -2.395 1.00 86.56 79 MET A C 1
ATOM 656 O O . MET A 1 79 ? 3.470 -2.536 -3.353 1.00 86.56 79 MET A O 1
ATOM 660 N N . LYS A 1 80 ? 3.102 -2.410 -1.135 1.00 89.62 80 LYS A N 1
ATOM 661 C CA . LYS A 1 80 ? 4.503 -2.164 -0.785 1.00 89.62 80 LYS A CA 1
ATOM 662 C C . LYS A 1 80 ? 5.387 -3.308 -1.284 1.00 89.62 80 LYS A C 1
ATOM 664 O O . LYS A 1 80 ? 6.331 -3.047 -2.025 1.00 89.62 80 LYS A O 1
ATOM 669 N N . THR A 1 81 ? 5.063 -4.551 -0.929 1.00 89.12 81 THR A N 1
ATOM 670 C CA . THR A 1 81 ? 5.856 -5.725 -1.322 1.00 89.12 81 THR A CA 1
ATOM 671 C C . THR A 1 81 ? 5.951 -5.861 -2.843 1.00 89.12 81 THR A C 1
ATOM 673 O O . THR A 1 81 ? 7.033 -6.105 -3.377 1.00 89.12 81 THR A O 1
ATOM 676 N N . ASN A 1 82 ? 4.852 -5.620 -3.562 1.00 86.12 82 ASN A N 1
ATOM 677 C CA . ASN A 1 82 ? 4.839 -5.643 -5.025 1.00 86.12 82 ASN A CA 1
ATOM 678 C C . ASN A 1 82 ? 5.725 -4.544 -5.637 1.00 86.12 82 ASN A C 1
ATOM 680 O O . ASN A 1 82 ? 6.480 -4.810 -6.574 1.00 86.12 82 ASN A O 1
ATOM 684 N N . LEU A 1 83 ? 5.686 -3.317 -5.106 1.00 89.00 83 LEU A N 1
ATOM 685 C CA . LEU A 1 83 ? 6.552 -2.223 -5.560 1.00 89.00 83 LEU A CA 1
ATOM 686 C C . LEU A 1 83 ? 8.032 -2.476 -5.252 1.00 89.00 83 LEU A C 1
ATOM 688 O O . LEU A 1 83 ? 8.886 -2.172 -6.085 1.00 89.00 83 LEU A O 1
ATOM 692 N N . GLU A 1 84 ? 8.348 -3.051 -4.094 1.00 89.75 84 GLU A N 1
ATOM 693 C CA . GLU A 1 84 ? 9.711 -3.458 -3.743 1.00 89.75 84 GLU A CA 1
ATOM 694 C C . GLU A 1 84 ? 10.227 -4.540 -4.699 1.00 89.75 84 GLU A C 1
ATOM 696 O O . GLU A 1 84 ? 11.330 -4.408 -5.236 1.00 89.75 84 GLU A O 1
ATOM 701 N N . ALA A 1 85 ? 9.406 -5.551 -5.003 1.00 89.94 85 ALA A N 1
ATOM 702 C CA . ALA A 1 85 ? 9.733 -6.586 -5.981 1.00 89.94 85 ALA A CA 1
ATOM 703 C C . ALA A 1 85 ? 9.994 -5.997 -7.377 1.00 89.94 85 ALA A C 1
ATOM 705 O O . ALA A 1 85 ? 10.965 -6.365 -8.042 1.00 89.94 85 ALA A O 1
ATOM 706 N N . VAL A 1 86 ? 9.185 -5.026 -7.810 1.00 87.88 86 VAL A N 1
ATOM 707 C CA . VAL A 1 86 ? 9.429 -4.284 -9.055 1.00 87.88 86 VAL A CA 1
ATOM 708 C C . VAL A 1 86 ? 10.742 -3.496 -8.987 1.00 87.88 86 VAL A C 1
ATOM 710 O O . VAL A 1 86 ? 11.522 -3.515 -9.938 1.00 87.88 86 VAL A O 1
ATOM 713 N N . GLY A 1 87 ? 11.030 -2.831 -7.867 1.00 88.44 87 GLY A N 1
ATOM 714 C CA . GLY A 1 87 ? 12.289 -2.115 -7.652 1.00 88.44 87 GLY A CA 1
ATOM 715 C C . GLY A 1 87 ? 13.522 -3.019 -7.765 1.00 88.44 87 GLY A C 1
ATOM 716 O O . GLY A 1 87 ? 14.542 -2.597 -8.322 1.00 88.44 87 GLY A O 1
ATOM 717 N N . LEU A 1 88 ? 13.416 -4.266 -7.293 1.00 88.25 88 LEU A N 1
ATOM 718 C CA . LEU A 1 88 ? 14.441 -5.302 -7.443 1.00 88.25 88 LEU A CA 1
ATOM 719 C C . LEU A 1 88 ? 14.569 -5.771 -8.900 1.00 88.25 88 LEU A C 1
ATOM 721 O O . LEU A 1 88 ? 15.681 -5.785 -9.426 1.00 88.25 88 LEU A O 1
ATOM 725 N N . LYS A 1 89 ? 13.455 -6.052 -9.592 1.00 84.25 89 LYS A N 1
ATOM 726 C CA . LYS A 1 89 ? 13.462 -6.403 -11.029 1.00 84.25 89 LYS A CA 1
ATOM 727 C C . LYS A 1 89 ? 14.091 -5.304 -11.896 1.00 84.25 89 LYS A C 1
ATOM 729 O O . LYS A 1 89 ? 14.834 -5.579 -12.831 1.00 84.25 89 LYS A O 1
ATOM 734 N N . LEU A 1 90 ? 13.868 -4.031 -11.570 1.00 83.25 90 LE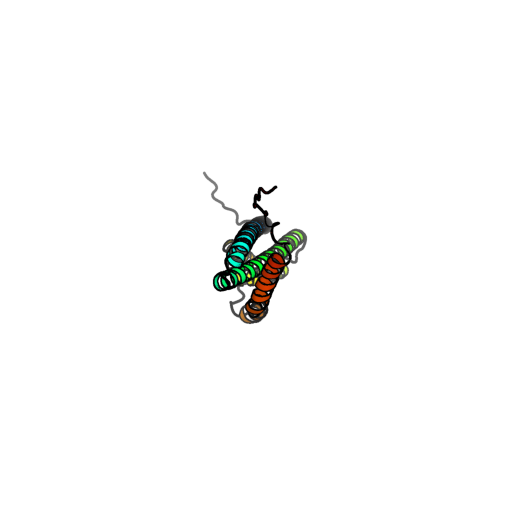U A N 1
ATOM 735 C CA . LEU A 1 90 ? 14.519 -2.919 -12.278 1.00 83.25 90 LEU A CA 1
ATOM 736 C C . LEU A 1 90 ? 16.028 -2.861 -12.042 1.00 83.25 90 LEU A C 1
ATOM 738 O O . LEU A 1 90 ? 16.771 -2.393 -12.903 1.00 83.25 90 LEU A O 1
ATOM 742 N N . GLN A 1 91 ? 16.492 -3.307 -10.874 1.00 82.38 91 GLN A N 1
ATOM 743 C CA . GLN A 1 91 ? 17.917 -3.375 -10.578 1.00 82.38 91 GLN A CA 1
ATOM 744 C C . GLN A 1 91 ? 18.611 -4.458 -11.408 1.00 82.38 91 GLN A C 1
ATOM 746 O O . GLN A 1 91 ? 19.727 -4.220 -11.864 1.00 82.38 91 GLN A O 1
ATOM 751 N N . THR A 1 92 ? 17.951 -5.594 -11.652 1.00 80.31 92 THR A N 1
ATOM 752 C CA . THR A 1 92 ? 18.492 -6.671 -12.495 1.00 80.31 92 THR A CA 1
ATOM 753 C C . THR A 1 92 ? 18.476 -6.306 -13.980 1.00 80.31 92 THR A C 1
ATOM 755 O O . THR A 1 92 ? 19.402 -6.659 -14.702 1.00 80.31 92 THR A O 1
ATOM 758 N N . LEU A 1 93 ? 17.498 -5.512 -14.435 1.00 74.31 93 LEU A N 1
ATOM 759 C CA . LEU A 1 93 ? 17.412 -5.064 -15.831 1.00 74.31 93 LEU A CA 1
ATOM 760 C C . LEU A 1 93 ? 18.575 -4.193 -16.309 1.00 74.31 93 LEU A C 1
ATOM 762 O O . LEU A 1 93 ? 18.878 -4.193 -17.497 1.00 74.31 93 LEU A O 1
ATOM 766 N N . LYS A 1 94 ? 19.270 -3.487 -15.411 1.00 66.06 94 LYS A N 1
ATOM 767 C CA . LYS A 1 94 ? 20.498 -2.764 -15.778 1.00 66.06 94 LYS A CA 1
ATOM 768 C C . LYS A 1 94 ? 21.597 -3.714 -16.295 1.00 66.06 94 LYS A C 1
ATOM 770 O O . LYS A 1 94 ? 22.492 -3.275 -17.010 1.00 66.06 94 LYS A O 1
ATOM 775 N N . SER A 1 95 ? 21.531 -4.994 -15.933 1.00 61.50 95 SER A N 1
ATOM 776 C CA . SER A 1 95 ? 22.563 -5.997 -16.201 1.00 61.50 95 SER A CA 1
ATOM 777 C C . SER A 1 95 ? 22.175 -7.013 -17.282 1.00 61.50 95 SER A C 1
ATOM 779 O O . SER A 1 95 ? 22.965 -7.910 -17.563 1.00 61.50 95 SER A O 1
ATOM 781 N N . THR A 1 96 ? 20.982 -6.924 -17.882 1.00 61.66 96 THR A N 1
ATOM 782 C CA . THR A 1 96 ? 20.457 -7.970 -18.780 1.00 61.66 96 THR A CA 1
ATOM 783 C C . THR A 1 96 ? 19.709 -7.371 -19.973 1.00 61.66 96 THR A C 1
ATOM 785 O O . THR A 1 96 ? 18.918 -6.448 -19.815 1.00 61.66 96 THR A O 1
ATOM 788 N N . ASN A 1 97 ? 19.882 -7.948 -21.168 1.00 63.41 97 ASN A N 1
ATOM 789 C CA . ASN A 1 97 ? 19.220 -7.507 -22.410 1.00 63.41 97 ASN A CA 1
ATOM 790 C C . ASN A 1 97 ? 17.698 -7.798 -22.467 1.00 63.41 97 ASN A C 1
ATOM 792 O O . ASN A 1 97 ? 17.043 -7.454 -23.447 1.00 63.41 97 ASN A O 1
ATOM 796 N N . ALA A 1 98 ? 17.106 -8.397 -21.427 1.00 68.56 98 ALA A N 1
ATOM 797 C CA . ALA A 1 98 ? 15.701 -8.826 -21.363 1.00 68.56 98 ALA A CA 1
ATOM 798 C C . ALA A 1 98 ? 14.717 -7.700 -20.965 1.00 68.56 98 ALA A C 1
ATOM 800 O O . ALA A 1 98 ? 13.739 -7.920 -20.242 1.00 68.56 98 ALA A O 1
ATOM 801 N N . MET A 1 99 ? 14.984 -6.465 -21.402 1.00 71.88 99 MET A N 1
ATOM 802 C CA . MET A 1 99 ? 14.217 -5.293 -20.969 1.00 71.88 99 MET A CA 1
ATOM 803 C C . MET A 1 99 ? 12.759 -5.325 -21.437 1.00 71.88 99 MET A C 1
ATOM 805 O O . MET A 1 99 ? 11.881 -4.991 -20.651 1.00 71.88 99 MET A O 1
ATOM 809 N N . GLY A 1 100 ? 12.475 -5.750 -22.671 1.00 73.62 100 GLY A N 1
ATOM 810 C CA . GLY A 1 100 ? 11.118 -5.692 -23.235 1.00 73.62 100 GLY A CA 1
ATOM 811 C C . GLY A 1 100 ? 10.086 -6.499 -22.439 1.00 73.62 100 GLY A C 1
ATOM 812 O O . GLY A 1 100 ? 9.076 -5.956 -21.995 1.00 73.62 100 GLY A O 1
ATOM 813 N N . GLU A 1 101 ? 10.374 -7.778 -22.197 1.00 76.88 101 GLU A N 1
ATOM 814 C CA . GLU A 1 101 ? 9.475 -8.690 -21.478 1.00 76.88 101 GLU A CA 1
ATOM 815 C C . GLU A 1 101 ? 9.322 -8.303 -20.002 1.00 76.88 101 GLU A C 1
ATOM 817 O O . GLU A 1 101 ? 8.213 -8.181 -19.488 1.00 76.88 101 GLU A O 1
ATOM 822 N N . THR A 1 102 ? 10.424 -7.981 -19.325 1.00 79.25 102 THR A N 1
ATOM 823 C CA . THR A 1 102 ? 10.359 -7.597 -17.908 1.00 79.25 102 THR A CA 1
ATOM 824 C C . THR A 1 102 ? 9.589 -6.288 -17.708 1.00 79.25 102 THR A C 1
ATOM 826 O O . THR A 1 102 ? 8.890 -6.123 -16.707 1.00 79.25 102 THR A O 1
ATOM 829 N N . MET A 1 103 ? 9.678 -5.344 -18.653 1.00 80.56 103 MET A N 1
ATOM 830 C CA . MET A 1 103 ? 8.879 -4.118 -18.591 1.00 80.56 103 MET A CA 1
ATOM 831 C C . MET A 1 103 ? 7.386 -4.373 -18.807 1.00 80.56 103 MET A C 1
ATOM 833 O O . MET A 1 103 ? 6.573 -3.674 -18.192 1.00 80.56 103 MET A O 1
ATOM 837 N N . LYS A 1 104 ? 7.013 -5.389 -19.600 1.00 79.88 104 LYS A N 1
ATOM 838 C CA . LYS A 1 104 ? 5.622 -5.860 -19.714 1.00 79.88 104 LYS A CA 1
ATOM 839 C C . LYS A 1 104 ? 5.092 -6.322 -18.364 1.00 79.88 104 LYS A C 1
ATOM 841 O O . LYS A 1 104 ? 4.061 -5.831 -17.901 1.00 79.88 104 LYS A O 1
ATOM 846 N N . ASP A 1 105 ? 5.844 -7.188 -17.696 1.00 81.69 105 ASP A N 1
ATOM 847 C CA . ASP A 1 105 ? 5.468 -7.730 -16.391 1.00 81.69 105 ASP A CA 1
ATOM 848 C C . ASP A 1 105 ? 5.334 -6.643 -15.327 1.00 81.69 105 ASP A C 1
ATOM 850 O O . ASP A 1 105 ? 4.360 -6.613 -14.573 1.00 81.69 105 ASP A O 1
ATOM 854 N N . ILE A 1 106 ? 6.298 -5.720 -15.278 1.00 82.88 106 ILE A N 1
ATOM 855 C CA . ILE A 1 106 ? 6.266 -4.591 -14.346 1.00 82.88 106 ILE A CA 1
ATOM 856 C C . ILE A 1 106 ? 5.015 -3.740 -14.585 1.00 82.88 106 ILE A C 1
ATOM 858 O O . ILE A 1 106 ? 4.306 -3.413 -13.632 1.00 82.88 106 ILE A O 1
ATOM 862 N N . THR A 1 107 ? 4.708 -3.426 -15.844 1.00 83.00 107 THR A N 1
ATOM 863 C CA . THR A 1 107 ? 3.531 -2.629 -16.211 1.00 83.00 107 THR A CA 1
ATOM 864 C C . THR A 1 107 ? 2.235 -3.322 -15.791 1.00 83.00 107 THR A C 1
ATOM 866 O O . THR A 1 107 ? 1.368 -2.681 -15.197 1.00 83.00 107 THR A O 1
ATOM 869 N N . ARG A 1 108 ? 2.113 -4.638 -16.008 1.00 82.38 108 ARG A N 1
ATOM 870 C CA . ARG A 1 108 ? 0.944 -5.427 -15.583 1.00 82.38 108 ARG A CA 1
ATOM 871 C C . ARG A 1 108 ? 0.749 -5.385 -14.066 1.00 82.38 108 ARG A C 1
ATOM 873 O O . ARG A 1 108 ? -0.354 -5.107 -13.597 1.00 82.38 108 ARG A O 1
ATOM 880 N N . VAL A 1 109 ? 1.821 -5.586 -13.295 1.00 82.69 109 VAL A N 1
ATOM 881 C CA . VAL A 1 109 ? 1.776 -5.512 -11.823 1.00 82.69 109 VAL A CA 1
ATOM 882 C C . VAL A 1 109 ? 1.367 -4.108 -11.361 1.00 82.69 109 VAL A C 1
ATOM 884 O O . VAL A 1 109 ? 0.510 -3.967 -10.487 1.00 82.69 109 VAL A O 1
A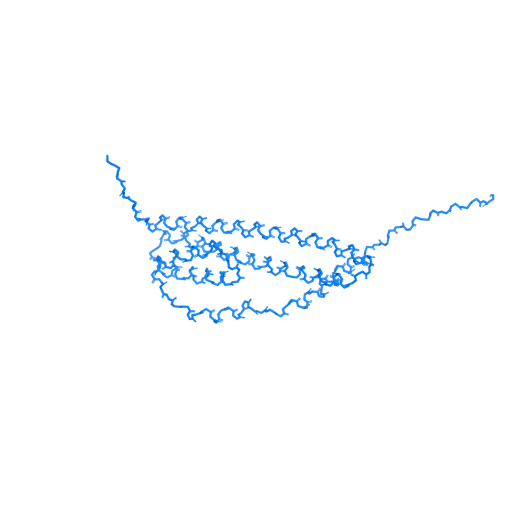TOM 887 N N . MET A 1 110 ? 1.911 -3.056 -11.982 1.00 82.75 110 MET A N 1
ATOM 888 C CA . MET A 1 110 ? 1.540 -1.668 -11.676 1.00 82.75 110 MET A CA 1
ATOM 889 C C . MET A 1 110 ? 0.089 -1.332 -12.022 1.00 82.75 110 MET A C 1
ATOM 891 O O . MET A 1 110 ? -0.562 -0.622 -11.253 1.00 82.75 110 MET A O 1
ATOM 895 N N . ARG A 1 111 ? -0.444 -1.863 -13.127 1.00 81.44 111 ARG A N 1
ATOM 896 C CA . ARG A 1 111 ? -1.854 -1.698 -13.512 1.00 81.44 111 ARG A CA 1
ATOM 897 C C . ARG A 1 111 ? -2.796 -2.290 -12.464 1.00 81.44 111 ARG A C 1
ATOM 899 O O . ARG A 1 111 ? -3.706 -1.587 -12.025 1.00 81.44 111 ARG A O 1
ATOM 906 N N . ARG A 1 112 ? -2.541 -3.526 -12.012 1.00 80.00 112 ARG A N 1
ATOM 907 C CA . ARG A 1 112 ? -3.331 -4.189 -10.953 1.00 80.00 112 ARG A CA 1
ATOM 908 C C . ARG A 1 112 ? -3.324 -3.369 -9.659 1.00 80.00 112 ARG A C 1
ATOM 910 O O . ARG A 1 112 ? -4.374 -3.032 -9.127 1.00 80.00 112 ARG A O 1
ATOM 917 N N . MET A 1 113 ? -2.147 -2.920 -9.227 1.00 78.69 113 MET A N 1
ATOM 918 C CA . MET A 1 113 ? -2.004 -2.063 -8.043 1.00 78.69 113 MET A CA 1
ATOM 919 C C . MET A 1 113 ? -2.738 -0.712 -8.164 1.00 78.69 113 MET A C 1
ATOM 921 O O . MET A 1 113 ? -3.289 -0.212 -7.183 1.00 78.69 113 MET A O 1
ATOM 925 N N . ASN A 1 114 ? -2.758 -0.098 -9.353 1.00 79.06 114 ASN A N 1
ATOM 926 C CA . ASN A 1 114 ? -3.466 1.164 -9.573 1.00 79.06 114 ASN A CA 1
ATOM 927 C C . ASN A 1 114 ? -4.995 0.990 -9.557 1.00 79.06 114 ASN A C 1
ATOM 929 O O . ASN A 1 114 ? -5.691 1.904 -9.117 1.00 79.06 114 ASN A O 1
ATOM 933 N N . ALA A 1 115 ? -5.523 -0.157 -9.989 1.00 77.00 115 ALA A N 1
ATOM 934 C CA . ALA A 1 115 ? -6.961 -0.428 -9.950 1.00 77.00 115 ALA A CA 1
ATOM 935 C C . ALA A 1 115 ? -7.504 -0.440 -8.510 1.00 77.00 115 ALA A C 1
ATOM 937 O O . ALA A 1 115 ? -8.550 0.152 -8.243 1.00 77.00 115 ALA A O 1
ATOM 938 N N . SER A 1 116 ? -6.751 -1.023 -7.574 1.00 68.94 116 SER A N 1
ATOM 939 C CA . SER A 1 116 ? -7.198 -1.204 -6.188 1.00 68.94 116 SER A CA 1
ATOM 940 C C . SER A 1 116 ? -7.168 0.081 -5.348 1.00 68.94 116 SER A C 1
ATOM 942 O O . SER A 1 116 ? -7.904 0.177 -4.367 1.00 68.94 116 SER A O 1
ATOM 944 N N . MET A 1 117 ? -6.329 1.068 -5.700 1.00 69.44 117 MET A N 1
ATOM 945 C CA . MET A 1 117 ? -6.061 2.240 -4.842 1.00 69.44 117 MET A CA 1
ATOM 946 C C . MET A 1 117 ? -5.884 3.593 -5.557 1.00 69.44 117 MET A C 1
ATOM 948 O O . MET A 1 117 ? -5.731 4.612 -4.886 1.00 69.44 117 MET A O 1
ATOM 952 N N . LYS A 1 118 ? -5.930 3.638 -6.897 1.00 68.50 118 LYS A N 1
ATOM 953 C CA . LYS A 1 118 ? -5.870 4.862 -7.730 1.00 68.50 118 LYS A CA 1
ATOM 954 C C . LYS A 1 118 ? -4.763 5.848 -7.329 1.00 68.50 118 LYS A C 1
ATOM 956 O O . LYS A 1 118 ? -5.006 7.042 -7.170 1.00 68.50 118 LYS A O 1
ATOM 961 N N . LEU A 1 119 ? -3.533 5.362 -7.181 1.00 72.81 119 LEU A N 1
ATOM 962 C CA . LEU A 1 119 ? -2.409 6.191 -6.744 1.00 72.81 119 LEU A CA 1
ATOM 963 C C . LEU A 1 119 ? -1.844 7.036 -7.900 1.00 72.81 119 LEU A C 1
ATOM 965 O O . LEU A 1 119 ? -1.304 6.472 -8.858 1.00 72.81 119 LEU A O 1
ATOM 969 N N . PRO A 1 120 ? -1.863 8.380 -7.815 1.00 76.31 120 PRO A N 1
ATOM 970 C CA . PRO A 1 120 ? -1.413 9.243 -8.909 1.00 76.31 120 PRO A CA 1
ATOM 971 C C . PRO A 1 120 ? 0.064 9.064 -9.285 1.00 76.31 120 PRO A C 1
ATOM 973 O O . PRO A 1 120 ? 0.428 9.221 -10.452 1.00 76.31 120 PRO A O 1
ATOM 976 N N . GLN A 1 121 ? 0.944 8.731 -8.329 1.00 75.44 121 GLN A N 1
ATOM 977 C CA . GLN A 1 121 ? 2.348 8.459 -8.670 1.00 75.44 121 GLN A CA 1
ATOM 978 C C . GLN A 1 121 ? 2.491 7.176 -9.480 1.00 75.44 121 GLN A C 1
ATOM 980 O O . GLN A 1 121 ? 3.300 7.137 -10.404 1.00 75.44 121 GLN A O 1
ATOM 985 N N . LEU A 1 122 ? 1.699 6.148 -9.169 1.00 78.88 122 LEU A N 1
ATOM 986 C CA . LEU A 1 122 ? 1.784 4.864 -9.850 1.00 78.88 122 LEU A CA 1
ATOM 987 C C . LEU A 1 122 ? 1.362 4.983 -11.315 1.00 78.88 122 LEU A C 1
ATOM 989 O O . LEU A 1 122 ? 2.028 4.435 -12.187 1.00 78.88 122 LEU A O 1
ATOM 993 N N . GLN A 1 123 ? 0.339 5.794 -11.596 1.00 81.06 123 GLN A N 1
ATOM 994 C CA . GLN A 1 123 ? -0.093 6.111 -12.962 1.00 81.06 123 GLN A CA 1
ATOM 995 C C . GLN A 1 123 ? 1.024 6.748 -13.792 1.00 81.06 123 GLN A C 1
ATOM 997 O O . GLN A 1 123 ? 1.243 6.366 -14.938 1.00 81.06 123 GLN A O 1
ATOM 1002 N N . LYS A 1 124 ? 1.773 7.692 -13.208 1.00 82.88 124 LYS A N 1
ATOM 1003 C CA . LYS A 1 124 ? 2.907 8.333 -13.893 1.00 82.88 124 LYS A CA 1
ATOM 1004 C C . LYS A 1 124 ? 4.018 7.341 -14.216 1.00 82.88 124 LYS A C 1
ATOM 1006 O O . LYS A 1 124 ? 4.586 7.401 -15.301 1.00 82.88 124 LYS A O 1
ATOM 1011 N N . ILE A 1 125 ? 4.321 6.443 -13.282 1.00 81.31 125 ILE A N 1
ATOM 1012 C CA . ILE A 1 125 ? 5.363 5.430 -13.464 1.00 81.31 125 ILE A CA 1
ATOM 1013 C C . ILE A 1 125 ? 4.941 4.418 -14.539 1.00 81.31 125 ILE A C 1
ATOM 1015 O O . ILE A 1 125 ? 5.735 4.079 -15.411 1.00 81.31 125 ILE A O 1
ATOM 1019 N N . MET A 1 126 ? 3.677 3.998 -14.514 1.00 82.75 126 MET A N 1
ATOM 1020 C CA . MET A 1 126 ? 3.087 3.086 -15.490 1.00 82.75 126 MET A CA 1
ATOM 1021 C C . MET A 1 126 ? 3.136 3.657 -16.914 1.00 82.75 126 MET A C 1
ATOM 1023 O O . MET A 1 126 ? 3.629 2.977 -17.805 1.00 82.75 126 MET A O 1
ATOM 1027 N N . MET A 1 127 ? 2.740 4.921 -17.121 1.00 82.88 127 MET A N 1
ATOM 1028 C CA . MET A 1 127 ? 2.826 5.576 -18.439 1.00 82.88 127 MET A CA 1
ATOM 1029 C C . MET A 1 127 ? 4.261 5.623 -18.985 1.00 82.88 127 MET A C 1
ATOM 1031 O O . MET A 1 127 ? 4.491 5.456 -20.182 1.00 82.88 127 MET A O 1
ATOM 1035 N N . GLU A 1 128 ? 5.246 5.851 -18.115 1.00 80.75 128 GLU A N 1
ATOM 1036 C CA . GLU A 1 128 ? 6.655 5.880 -18.513 1.00 80.75 128 GLU A CA 1
ATOM 1037 C C . GLU A 1 128 ? 7.167 4.475 -18.884 1.00 80.75 128 GLU A C 1
ATOM 1039 O O . GLU A 1 128 ? 7.948 4.341 -19.827 1.00 80.75 128 GLU A O 1
ATOM 1044 N N . PHE A 1 129 ? 6.693 3.424 -18.204 1.00 78.69 129 PHE A N 1
ATOM 1045 C CA . PHE A 1 129 ? 6.998 2.036 -18.566 1.00 78.69 129 PHE A CA 1
ATOM 1046 C C . PHE A 1 129 ? 6.301 1.572 -19.847 1.00 78.69 129 PHE A C 1
ATOM 1048 O O . PHE A 1 129 ? 6.931 0.905 -20.668 1.00 78.69 129 PHE A O 1
ATOM 1055 N N . GLU A 1 130 ? 5.049 1.961 -20.072 1.00 78.56 130 GLU A N 1
ATOM 1056 C CA . GLU A 1 130 ? 4.310 1.686 -21.314 1.00 78.56 130 GLU A CA 1
ATOM 1057 C C . GLU A 1 130 ? 5.028 2.296 -22.523 1.00 78.56 130 GLU A C 1
ATOM 1059 O O . GLU A 1 130 ? 5.258 1.627 -23.531 1.00 78.56 130 GLU A O 1
ATOM 1064 N N . LYS A 1 131 ? 5.503 3.539 -22.383 1.00 79.25 131 LYS A N 1
ATOM 1065 C CA . LYS A 1 131 ? 6.284 4.219 -23.422 1.00 79.25 131 LYS A CA 1
ATOM 1066 C C . LYS A 1 131 ? 7.605 3.510 -23.745 1.00 79.25 131 LYS A C 1
ATOM 1068 O O . LYS A 1 131 ? 8.035 3.532 -24.894 1.00 79.25 131 LYS A O 1
ATOM 1073 N N . GLN A 1 132 ? 8.263 2.918 -22.748 1.00 70.00 132 GLN A N 1
ATOM 1074 C CA . GLN A 1 132 ? 9.553 2.232 -22.918 1.00 70.00 132 GLN A CA 1
ATOM 1075 C C . GLN A 1 132 ? 9.415 0.802 -23.433 1.00 70.00 132 GLN A C 1
ATOM 1077 O O . GLN A 1 132 ? 10.264 0.338 -24.186 1.00 70.00 132 GLN A O 1
ATOM 1082 N N . SER A 1 133 ? 8.361 0.106 -23.020 1.00 69.06 133 SER A N 1
ATOM 1083 C CA . SER A 1 133 ? 8.073 -1.260 -23.459 1.00 69.06 133 SER A CA 1
ATOM 1084 C C . SER A 1 133 ? 7.438 -1.314 -24.850 1.00 69.06 133 SER A C 1
ATOM 1086 O O . SER A 1 133 ? 7.380 -2.386 -25.444 1.00 69.06 133 SER A O 1
ATOM 1088 N N . GLY A 1 134 ? 6.964 -0.176 -25.378 1.00 62.56 134 GLY A N 1
ATOM 1089 C CA . GLY A 1 134 ? 6.204 -0.126 -26.630 1.00 62.56 134 GLY A CA 1
ATOM 1090 C C . GLY A 1 134 ? 4.814 -0.754 -26.503 1.00 62.56 134 GLY A C 1
ATOM 1091 O O . GLY A 1 134 ? 4.148 -0.996 -27.507 1.00 62.56 134 GLY A O 1
ATOM 1092 N N . ILE A 1 135 ? 4.373 -1.029 -25.271 1.00 61.06 135 ILE A N 1
ATOM 1093 C CA . ILE A 1 135 ? 3.114 -1.703 -24.975 1.00 61.06 135 ILE A CA 1
ATOM 1094 C C . ILE A 1 135 ? 2.002 -0.666 -25.020 1.00 61.06 135 ILE A C 1
ATOM 1096 O O . ILE A 1 135 ? 1.683 -0.003 -24.036 1.00 61.06 135 ILE A O 1
ATOM 1100 N N . LEU A 1 136 ? 1.392 -0.561 -26.194 1.00 55.16 136 LEU A N 1
ATOM 1101 C CA . LEU A 1 136 ? 0.102 0.087 -26.419 1.00 55.16 136 LEU A CA 1
ATOM 1102 C C . LEU A 1 136 ? -1.022 -0.967 -26.371 1.00 55.16 136 LEU A C 1
ATOM 1104 O O . LEU A 1 136 ? -1.952 -0.948 -27.167 1.00 55.16 136 LEU A O 1
ATOM 1108 N N . GLU A 1 137 ? -0.896 -1.950 -25.476 1.00 58.47 137 GLU A N 1
ATOM 1109 C CA . GLU A 1 137 ? -1.837 -3.067 -25.363 1.00 58.47 137 GLU A CA 1
ATOM 1110 C C . GLU A 1 137 ? -3.127 -2.564 -24.693 1.00 58.47 137 GLU A C 1
ATOM 1112 O O . GLU A 1 137 ? -3.113 -2.079 -23.551 1.00 58.47 137 GLU A O 1
ATOM 1117 N N . SER A 1 138 ? -4.202 -2.596 -25.490 1.00 56.44 138 SER A N 1
ATOM 1118 C CA . SER A 1 138 ? -5.542 -2.061 -25.245 1.00 56.44 138 SER A CA 1
ATOM 1119 C C . SER A 1 138 ? -6.150 -2.482 -23.907 1.00 56.44 138 SER A C 1
ATOM 1121 O O . SER A 1 138 ? -5.859 -3.539 -23.358 1.00 56.44 138 SER A O 1
ATOM 1123 N N . LYS A 1 139 ? -7.059 -1.636 -23.409 1.00 53.19 139 LYS A N 1
ATOM 1124 C CA . LYS A 1 139 ? -7.786 -1.716 -22.125 1.00 53.19 139 LYS A CA 1
ATOM 1125 C C . LYS A 1 139 ? -8.548 -3.033 -21.831 1.00 53.19 139 LYS A C 1
ATOM 1127 O O . LYS A 1 139 ? -9.173 -3.112 -20.778 1.00 53.19 139 LYS A O 1
ATOM 1132 N N . GLU A 1 140 ? -8.526 -4.039 -22.704 1.00 49.44 140 GLU A N 1
ATOM 1133 C CA . GLU A 1 140 ? -9.414 -5.214 -22.648 1.00 49.44 140 GLU A CA 1
ATOM 1134 C C . GLU A 1 140 ? -9.006 -6.312 -21.645 1.00 49.44 140 GLU A C 1
ATOM 1136 O O . GLU A 1 140 ? -9.879 -7.037 -21.181 1.00 49.44 140 GLU A O 1
ATOM 1141 N N . GLU A 1 141 ? -7.747 -6.411 -21.200 1.00 52.34 141 GLU A N 1
ATOM 1142 C CA . GLU A 1 141 ? -7.345 -7.468 -20.240 1.00 52.34 141 GLU A CA 1
ATOM 1143 C C . GLU A 1 141 ? -7.711 -7.175 -18.763 1.00 52.34 141 GLU A C 1
ATOM 1145 O O . GLU A 1 141 ? -7.513 -8.017 -17.890 1.00 52.34 141 GLU A O 1
ATOM 1150 N N . MET A 1 142 ? -8.251 -5.994 -18.433 1.00 51.53 142 MET A N 1
ATOM 1151 C CA . MET A 1 142 ? -8.382 -5.546 -17.032 1.00 51.53 142 MET A CA 1
ATOM 1152 C C . MET A 1 142 ? -9.563 -6.146 -16.250 1.00 51.53 142 MET A C 1
ATOM 1154 O O . MET A 1 142 ? -9.654 -5.918 -15.044 1.00 51.53 142 MET A O 1
ATOM 1158 N N . MET A 1 143 ? -10.462 -6.897 -16.891 1.00 45.19 143 MET A N 1
ATOM 1159 C CA . MET A 1 143 ? -11.656 -7.424 -16.214 1.00 45.19 143 MET A CA 1
ATOM 1160 C C . MET A 1 143 ? -11.441 -8.771 -15.511 1.00 45.19 143 MET A C 1
ATOM 1162 O O . MET A 1 143 ? -12.140 -9.034 -14.540 1.00 45.19 143 MET A O 1
ATOM 1166 N N . SER A 1 144 ? -10.479 -9.601 -15.933 1.00 45.34 144 SER A N 1
ATOM 1167 C CA . SER A 1 144 ? -10.360 -10.970 -15.395 1.00 45.34 144 SER A CA 1
ATOM 1168 C C . SER A 1 144 ? -9.599 -11.057 -14.066 1.00 45.34 144 SER A C 1
ATOM 1170 O O . SER A 1 144 ? -9.931 -11.897 -13.240 1.00 45.34 144 SER A O 1
ATOM 1172 N N . ASP A 1 145 ? -8.612 -10.184 -13.832 1.00 51.03 145 ASP A N 1
ATOM 1173 C CA . ASP A 1 145 ? -7.788 -10.212 -12.608 1.00 51.03 145 ASP A CA 1
ATOM 1174 C C . ASP A 1 145 ? -8.369 -9.373 -11.458 1.00 51.03 145 ASP A C 1
ATOM 1176 O O . ASP A 1 145 ? -7.995 -9.550 -10.302 1.00 51.03 145 ASP A O 1
ATOM 1180 N N . ALA A 1 146 ? -9.258 -8.422 -11.763 1.00 48.50 146 ALA A N 1
ATOM 1181 C CA . ALA A 1 146 ? -9.881 -7.560 -10.757 1.00 48.50 146 ALA A CA 1
ATOM 1182 C C . ALA A 1 146 ? -10.972 -8.284 -9.951 1.00 48.50 146 ALA A C 1
ATOM 1184 O O . ALA A 1 146 ? -11.367 -7.795 -8.897 1.00 48.50 146 ALA A O 1
ATOM 1185 N N . ILE A 1 147 ? -11.454 -9.430 -10.443 1.00 41.66 147 ILE A N 1
ATOM 1186 C CA . ILE A 1 147 ? -12.500 -10.229 -9.797 1.00 41.66 147 ILE A CA 1
ATOM 1187 C C . ILE A 1 147 ? -11.956 -10.962 -8.557 1.00 41.66 147 ILE A C 1
ATOM 1189 O O . ILE A 1 147 ? -12.678 -11.077 -7.573 1.00 41.66 147 ILE A O 1
ATOM 1193 N N . ASP A 1 148 ? -10.680 -11.364 -8.546 1.00 50.09 148 ASP A N 1
ATOM 1194 C CA . ASP A 1 148 ? -10.081 -12.128 -7.434 1.00 50.09 148 ASP A CA 1
ATOM 1195 C C . ASP A 1 148 ? -9.710 -11.233 -6.226 1.00 50.09 148 ASP A C 1
ATOM 1197 O O . ASP A 1 148 ? -9.833 -11.626 -5.070 1.00 50.09 148 ASP A O 1
ATOM 1201 N N . ASP A 1 149 ? -9.347 -9.968 -6.477 1.00 51.62 149 ASP A N 1
ATOM 1202 C CA . ASP A 1 149 ? -9.071 -8.946 -5.444 1.00 51.62 149 ASP A CA 1
ATOM 1203 C C . ASP A 1 149 ? -10.356 -8.241 -4.935 1.00 51.62 149 ASP A C 1
ATOM 1205 O O . ASP A 1 149 ? -10.316 -7.434 -3.996 1.00 51.62 149 ASP A O 1
ATOM 1209 N N . ALA A 1 150 ? -11.500 -8.521 -5.574 1.00 47.38 150 ALA A N 1
ATOM 1210 C CA . ALA A 1 150 ? -12.823 -7.977 -5.268 1.00 47.38 150 ALA A CA 1
ATOM 1211 C C . ALA A 1 150 ? -13.710 -8.946 -4.466 1.00 47.38 150 ALA A C 1
ATOM 1213 O O . ALA A 1 150 ? -14.930 -8.773 -4.446 1.00 47.38 150 ALA A O 1
ATOM 1214 N N . LEU A 1 151 ? -13.118 -9.922 -3.766 1.00 44.59 151 LEU A N 1
ATOM 1215 C CA . LEU A 1 151 ? -13.787 -10.693 -2.712 1.00 44.59 151 LEU A CA 1
ATOM 1216 C C . LEU A 1 151 ? -14.122 -9.758 -1.535 1.00 44.59 151 LEU A C 1
ATOM 1218 O O . LEU A 1 151 ? -13.411 -9.654 -0.541 1.00 44.59 151 LEU A O 1
ATOM 1222 N N . GLY A 1 152 ? -15.187 -8.983 -1.723 1.00 49.25 152 GLY A N 1
ATOM 1223 C CA . GLY A 1 152 ? -15.758 -8.021 -0.790 1.00 49.25 152 GLY A CA 1
ATOM 1224 C C . GLY A 1 152 ? -16.854 -8.620 0.086 1.00 49.25 152 GLY A C 1
ATOM 1225 O O . GLY A 1 152 ? -17.869 -7.958 0.277 1.00 49.25 152 GLY A O 1
ATOM 1226 N N . ASP A 1 153 ? -16.660 -9.842 0.591 1.00 48.25 153 ASP A N 1
ATOM 1227 C CA . ASP A 1 153 ? -17.623 -10.520 1.481 1.00 48.25 153 ASP A CA 1
ATOM 1228 C C . ASP A 1 153 ? -17.085 -10.755 2.914 1.00 48.25 153 ASP A C 1
ATOM 1230 O O . ASP A 1 153 ? -17.849 -11.028 3.832 1.00 48.25 153 ASP A O 1
ATOM 1234 N N . ASP A 1 154 ? -15.787 -10.527 3.168 1.00 52.34 154 ASP A N 1
ATOM 1235 C CA . ASP A 1 154 ? -15.174 -10.736 4.497 1.00 52.34 154 ASP A CA 1
ATOM 1236 C C . ASP A 1 154 ? -15.485 -9.608 5.516 1.00 52.34 154 ASP A C 1
ATOM 1238 O O . ASP A 1 154 ? -15.227 -9.734 6.716 1.00 52.34 154 ASP A O 1
ATOM 1242 N N . ASP A 1 155 ? -16.047 -8.476 5.070 1.00 53.47 155 ASP A N 1
ATOM 1243 C CA . ASP A 1 155 ? -16.226 -7.272 5.901 1.00 53.47 155 ASP A CA 1
ATOM 1244 C C . ASP A 1 155 ? -17.274 -7.444 7.025 1.00 53.47 155 ASP A C 1
ATOM 1246 O O . ASP A 1 155 ? -17.220 -6.737 8.041 1.00 53.47 155 ASP A O 1
ATOM 1250 N N . ILE A 1 156 ? -18.254 -8.340 6.853 1.00 51.12 156 ILE A N 1
ATOM 1251 C CA . ILE A 1 156 ? -19.358 -8.516 7.811 1.00 51.12 156 ILE A CA 1
ATOM 1252 C C . ILE A 1 156 ? -18.916 -9.409 8.978 1.00 51.12 156 ILE A C 1
ATOM 1254 O O . ILE A 1 156 ? -19.016 -8.975 10.132 1.00 51.12 156 ILE A O 1
ATOM 1258 N N . ASP A 1 157 ? -18.340 -10.578 8.693 1.00 60.56 157 ASP A N 1
ATOM 1259 C CA . ASP A 1 157 ? -17.930 -11.562 9.706 1.00 60.56 157 ASP A CA 1
ATOM 1260 C C . ASP A 1 157 ? -16.783 -11.061 10.594 1.00 60.56 157 ASP A C 1
ATOM 1262 O O . ASP A 1 157 ? -16.776 -11.274 11.812 1.00 60.56 157 ASP A O 1
ATOM 1266 N N . GLU A 1 158 ? -15.825 -10.319 10.030 1.00 64.50 158 GLU A N 1
ATOM 1267 C CA . GLU A 1 158 ? -14.721 -9.754 10.811 1.00 64.50 158 GLU A CA 1
ATOM 1268 C C . GLU A 1 158 ? -15.199 -8.688 11.811 1.00 64.50 158 GLU A C 1
ATOM 1270 O O . GLU A 1 158 ? -14.608 -8.513 12.883 1.00 64.50 158 GLU A O 1
ATOM 1275 N N . SER A 1 159 ? -16.288 -7.979 11.500 1.00 63.53 159 SER A N 1
ATOM 1276 C CA . SER A 1 159 ? -16.766 -6.871 12.331 1.00 63.53 159 SER A CA 1
ATOM 1277 C C . SER A 1 159 ? -17.328 -7.349 13.669 1.00 63.53 159 SER A C 1
ATOM 1279 O O . SER A 1 159 ? -16.993 -6.786 14.717 1.00 63.53 159 SER A O 1
ATOM 1281 N N . GLU A 1 160 ? -18.097 -8.438 13.667 1.00 69.69 160 GLU A N 1
ATOM 1282 C CA . GLU A 1 160 ? -18.620 -9.048 14.891 1.00 69.69 160 GLU A CA 1
ATOM 1283 C C . GLU A 1 160 ? -17.505 -9.670 15.733 1.00 69.69 160 GLU A C 1
ATOM 1285 O O . GLU A 1 160 ? -17.506 -9.543 16.960 1.00 69.69 160 GLU A O 1
ATOM 1290 N N . GLN A 1 161 ? -16.491 -10.261 15.097 1.00 77.19 161 GLN A N 1
ATOM 1291 C CA . GLN A 1 161 ? -15.309 -10.760 15.800 1.00 77.19 161 GLN A CA 1
ATOM 1292 C C . GLN A 1 161 ? -14.539 -9.633 16.502 1.00 77.19 161 GLN A C 1
ATOM 1294 O O . GLN A 1 161 ? -14.107 -9.802 17.647 1.00 77.19 161 GLN A O 1
ATOM 1299 N N . VAL A 1 162 ? -14.394 -8.467 15.861 1.00 74.81 162 VAL A N 1
ATOM 1300 C CA . VAL A 1 162 ? -13.768 -7.284 16.474 1.00 74.81 162 VAL A CA 1
ATOM 1301 C C . VAL A 1 162 ? -14.583 -6.801 17.674 1.00 74.81 162 VAL A C 1
ATOM 1303 O O . VAL A 1 162 ? -14.003 -6.578 18.742 1.00 74.81 162 VAL A O 1
ATOM 1306 N N . VAL A 1 163 ? -15.912 -6.703 17.545 1.00 73.25 163 VAL A N 1
ATOM 1307 C CA . VAL A 1 163 ? -16.801 -6.349 18.667 1.00 73.25 163 VAL A CA 1
ATOM 1308 C C . VAL A 1 163 ? -16.639 -7.348 19.809 1.00 73.25 163 VAL A C 1
ATOM 1310 O O . VAL A 1 163 ? -16.385 -6.937 20.941 1.00 73.25 163 VAL A O 1
ATOM 1313 N N . ASN A 1 164 ? -16.700 -8.649 19.528 1.00 78.50 164 ASN A N 1
ATOM 1314 C CA . ASN A 1 164 ? -16.574 -9.703 20.532 1.00 78.50 164 ASN A CA 1
ATOM 1315 C C . ASN A 1 164 ? -15.209 -9.673 21.230 1.00 78.50 164 ASN A C 1
ATOM 1317 O O . ASN A 1 164 ? -15.134 -9.823 22.449 1.00 78.50 164 ASN A O 1
ATOM 1321 N N . LYS A 1 165 ? -14.120 -9.415 20.497 1.00 79.38 165 LYS A N 1
ATOM 1322 C CA . LYS A 1 165 ? -12.765 -9.314 21.056 1.00 79.38 165 LYS A CA 1
ATOM 1323 C C . LYS A 1 165 ? -12.607 -8.112 21.988 1.00 79.38 165 LYS A C 1
ATOM 1325 O O . LYS A 1 165 ? -12.042 -8.261 23.074 1.00 79.38 165 LYS A O 1
ATOM 1330 N N . VAL A 1 166 ? -13.098 -6.936 21.588 1.00 71.50 166 VAL A N 1
ATOM 1331 C CA . VAL A 1 166 ? -13.020 -5.723 22.422 1.00 71.50 166 VAL A CA 1
ATOM 1332 C C . VAL A 1 166 ? -13.923 -5.851 23.646 1.00 71.50 166 VAL A C 1
ATOM 1334 O O . VAL A 1 166 ? -13.489 -5.569 24.761 1.00 71.50 166 VAL A O 1
ATOM 1337 N N . THR A 1 167 ? -15.137 -6.363 23.457 1.00 67.06 167 THR A N 1
ATOM 1338 C CA . THR A 1 167 ? -16.101 -6.636 24.528 1.00 67.06 167 THR A CA 1
ATOM 1339 C C . THR A 1 167 ? -15.519 -7.629 25.539 1.00 67.06 167 THR A C 1
ATOM 1341 O O . THR A 1 167 ? -15.473 -7.344 26.733 1.00 67.06 167 THR A O 1
ATOM 1344 N N . ARG A 1 168 ? -14.937 -8.748 25.081 1.00 73.00 168 ARG A N 1
ATOM 1345 C CA . ARG A 1 168 ? -14.273 -9.733 25.951 1.00 73.00 168 ARG A CA 1
ATOM 1346 C C . ARG A 1 168 ? -13.118 -9.121 26.749 1.00 73.00 168 ARG A C 1
ATOM 1348 O O . ARG A 1 168 ? -13.010 -9.403 27.939 1.00 73.00 168 ARG A O 1
ATOM 1355 N N . GLN A 1 169 ? -12.295 -8.261 26.141 1.00 66.12 169 GLN A N 1
ATOM 1356 C CA . GLN A 1 169 ? -11.227 -7.548 26.858 1.00 66.12 169 GLN A CA 1
ATOM 1357 C C . GLN A 1 169 ? -11.748 -6.648 27.988 1.00 66.12 169 GLN A C 1
ATOM 1359 O O . GLN A 1 169 ? -11.047 -6.476 28.980 1.00 66.12 169 GLN A O 1
ATOM 1364 N N . LEU A 1 170 ? -12.951 -6.081 27.864 1.00 64.81 170 LEU A N 1
ATOM 1365 C CA . LEU A 1 170 ? -13.549 -5.251 28.913 1.00 64.81 170 LEU A CA 1
ATOM 1366 C C . LEU A 1 170 ? -14.065 -6.088 30.090 1.00 64.81 170 LEU A C 1
ATOM 1368 O O . LEU A 1 170 ? -13.835 -5.710 31.233 1.00 64.81 170 LEU A O 1
ATOM 1372 N N . TYR A 1 171 ? -14.695 -7.235 29.821 1.00 59.19 171 TYR A N 1
ATOM 1373 C CA . TYR A 1 171 ? -15.268 -8.106 30.860 1.00 59.19 171 TYR A CA 1
ATOM 1374 C C . TYR A 1 171 ? -14.247 -9.000 31.591 1.00 59.19 171 TYR A C 1
ATOM 1376 O O . TYR A 1 171 ? -14.588 -9.589 32.609 1.00 59.19 171 TYR A O 1
ATOM 1384 N N . HIS A 1 172 ? -13.003 -9.096 31.105 1.00 60.00 172 HIS A N 1
ATOM 1385 C CA . HIS A 1 172 ? -11.899 -9.787 31.800 1.00 60.00 172 HIS A CA 1
ATOM 1386 C C . HIS A 1 172 ? -10.975 -8.826 32.563 1.00 60.00 172 HIS A C 1
ATOM 1388 O O . HIS A 1 172 ? -10.029 -9.269 33.212 1.00 60.00 172 HIS A O 1
ATOM 1394 N N . SER A 1 173 ? -11.227 -7.514 32.502 1.00 44.25 173 SER A N 1
ATOM 1395 C CA . SER A 1 173 ? -10.606 -6.584 33.441 1.00 44.25 173 SER A CA 1
ATOM 1396 C C . SER A 1 173 ? -11.330 -6.758 34.779 1.00 44.25 173 SER A C 1
ATOM 1398 O O . SER A 1 173 ? -12.549 -6.567 34.803 1.00 44.25 173 SER A O 1
ATOM 1400 N N . PRO A 1 174 ? -10.643 -7.128 35.878 1.00 51.88 174 PRO A N 1
ATOM 1401 C CA . PRO A 1 174 ? -11.293 -7.181 37.179 1.00 51.88 174 PRO A CA 1
ATOM 1402 C C . PRO A 1 174 ? -11.941 -5.816 37.453 1.00 51.88 174 PRO A C 1
ATOM 1404 O O . PRO A 1 174 ? -11.349 -4.787 37.095 1.00 51.88 174 PRO A O 1
ATOM 1407 N N . PRO A 1 175 ? -13.162 -5.783 38.020 1.00 52.16 175 PRO A N 1
ATOM 1408 C CA . PRO A 1 175 ? -13.805 -4.524 38.363 1.00 52.16 175 PRO A CA 1
ATOM 1409 C C . PRO A 1 175 ? -12.844 -3.691 39.225 1.00 52.16 175 PRO A C 1
ATOM 1411 O O . PRO A 1 175 ? -12.098 -4.268 40.025 1.00 52.16 175 PRO A O 1
ATOM 1414 N N . PRO A 1 176 ? -12.811 -2.351 39.067 1.00 54.84 176 PRO A N 1
ATOM 1415 C CA . PRO A 1 176 ? -12.035 -1.515 39.974 1.00 54.84 176 PRO A CA 1
ATOM 1416 C C . PRO A 1 176 ? -12.467 -1.857 41.405 1.00 54.84 176 PRO A C 1
ATOM 1418 O O . PRO A 1 176 ? -13.675 -1.997 41.627 1.00 54.84 176 PRO A O 1
ATOM 1421 N N . PRO A 1 177 ? -11.530 -2.035 42.358 1.00 54.03 177 PRO A N 1
ATOM 1422 C CA . PRO A 1 177 ? -11.897 -2.332 43.731 1.00 54.03 177 PRO A CA 1
ATOM 1423 C C . PRO A 1 177 ? -12.860 -1.242 44.188 1.00 54.03 177 PRO A C 1
ATOM 1425 O O . PRO A 1 177 ? -12.516 -0.059 44.204 1.00 54.03 177 PRO A O 1
ATOM 1428 N N . SER A 1 178 ? -14.098 -1.642 44.474 1.00 56.53 178 SER A N 1
ATOM 1429 C CA . SER A 1 178 ? -15.107 -0.764 45.037 1.00 56.53 178 SER A CA 1
ATOM 1430 C C . SER A 1 178 ? -14.544 -0.244 46.350 1.00 56.53 178 SER A C 1
ATOM 1432 O O . SER A 1 178 ? -14.437 -0.993 47.323 1.00 56.53 178 SER A O 1
ATOM 1434 N N . GLY A 1 179 ? -14.123 1.019 46.354 1.00 54.28 179 GLY A N 1
ATOM 1435 C CA . GLY A 1 179 ? -13.752 1.719 47.568 1.00 54.28 179 GLY A CA 1
ATOM 1436 C C . GLY A 1 179 ? -14.953 1.714 48.501 1.00 54.28 179 GLY A C 1
ATOM 1437 O O . GLY A 1 179 ? -15.899 2.470 48.298 1.00 54.28 179 GLY A O 1
ATOM 1438 N N . PHE A 1 180 ? -14.916 0.857 49.517 1.00 47.44 180 PHE A N 1
ATOM 1439 C CA . PHE A 1 180 ? -15.804 0.954 50.665 1.00 47.44 180 PHE A CA 1
ATOM 1440 C C . PHE A 1 180 ? -15.359 2.161 51.494 1.00 47.44 180 PHE A C 1
ATOM 1442 O O . PHE A 1 180 ? -14.612 2.059 52.462 1.00 47.44 180 PHE A O 1
ATOM 1449 N N . GLY A 1 181 ? -15.799 3.342 51.066 1.00 52.28 181 GLY A N 1
ATOM 1450 C CA . GLY A 1 181 ? -15.936 4.488 51.946 1.00 52.28 181 GLY A CA 1
ATOM 1451 C C . GLY A 1 181 ? -17.219 4.315 52.748 1.00 52.28 181 GLY A C 1
ATOM 1452 O O . GLY A 1 181 ? -18.306 4.509 52.217 1.00 52.28 181 GLY A O 1
ATOM 1453 N N . GLY A 1 182 ? -17.092 3.953 54.021 1.00 42.97 182 GLY A N 1
ATOM 1454 C CA . GLY A 1 182 ? -18.221 3.857 54.938 1.00 42.97 182 GLY A CA 1
ATOM 1455 C C . GLY A 1 182 ? -17.743 3.830 56.377 1.00 42.97 182 GLY A C 1
ATOM 1456 O O . GLY A 1 182 ? -17.504 2.768 56.936 1.00 42.97 182 GLY A O 1
ATOM 1457 N N . ARG A 1 183 ? -17.575 5.020 56.964 1.00 54.84 183 ARG A N 1
ATOM 1458 C CA . ARG A 1 183 ? -17.441 5.194 58.413 1.00 54.84 183 ARG A CA 1
ATOM 1459 C C . ARG A 1 183 ? -18.649 4.556 59.088 1.00 54.84 183 ARG A C 1
ATOM 1461 O O . ARG A 1 183 ? -19.775 4.908 58.749 1.00 54.84 183 ARG A O 1
ATOM 1468 N N . GLN A 1 184 ? -18.406 3.758 60.116 1.00 47.06 184 GLN A N 1
ATOM 1469 C CA . GLN A 1 184 ? -19.362 3.610 61.196 1.00 47.06 184 GLN A CA 1
ATOM 1470 C C . GLN A 1 184 ? -18.592 3.643 62.513 1.00 47.06 184 GLN A C 1
ATOM 1472 O O . GLN A 1 184 ? -17.800 2.759 62.824 1.00 47.06 184 GLN A O 1
ATOM 1477 N N . LEU A 1 185 ? -18.771 4.761 63.218 1.00 53.88 185 LEU A N 1
ATOM 1478 C CA . LEU A 1 185 ? -18.646 4.827 64.668 1.00 53.88 185 LEU A CA 1
ATOM 1479 C C . LEU A 1 185 ? -19.622 3.821 65.315 1.00 53.88 185 LEU A C 1
ATOM 1481 O O . LEU A 1 185 ? -20.614 3.479 64.670 1.00 53.88 185 LEU A O 1
ATOM 1485 N N . CYS A 1 186 ? -19.347 3.475 66.584 1.00 42.88 186 CYS A N 1
ATOM 1486 C CA . CYS A 1 186 ? -20.043 2.585 67.545 1.00 42.88 186 CYS A CA 1
ATOM 1487 C C . CYS A 1 186 ? -19.200 1.323 67.831 1.00 42.88 186 CYS A C 1
ATOM 1489 O O . CYS A 1 186 ? -18.954 0.554 66.911 1.00 42.88 186 CYS A O 1
ATOM 1491 N N . CYS A 1 187 ? -18.698 1.035 69.036 1.00 42.91 187 CYS A N 1
ATOM 1492 C CA . CYS A 1 187 ? -18.832 1.600 70.385 1.00 42.91 187 CYS A CA 1
ATOM 1493 C C . CYS A 1 187 ? -17.477 1.523 71.104 1.00 42.91 187 CYS A C 1
ATOM 1495 O O . CYS A 1 187 ? -16.677 0.634 70.738 1.00 42.91 187 CYS A O 1
#